Protein AF-A0AAW2RM98-F1 (afdb_monomer)

Organism: NCBI:txid2727405

Radius of gyration: 30.0 Å; Cα contacts (8 Å, |Δi|>4): 93; chains: 1; bounding box: 60×45×89 Å

Solvent-accessible surface area (backbone atoms only — not comparable to full-atom values): 13004 Å² total; per-residue (Å²): 141,83,90,66,89,92,58,83,88,83,82,86,85,68,102,60,88,81,68,98,71,86,81,76,53,75,67,55,52,50,50,44,46,75,76,68,47,91,81,86,87,85,84,84,81,76,72,90,74,62,80,71,60,65,74,73,38,63,71,46,58,75,37,51,88,80,64,56,98,63,82,96,44,71,76,80,92,63,99,75,75,91,78,86,52,56,52,87,89,68,74,72,56,65,47,79,67,64,91,71,53,73,70,54,50,53,52,49,50,53,54,49,50,54,35,43,75,42,57,75,49,75,94,77,88,63,75,52,41,65,26,59,50,76,45,75,45,96,85,70,48,73,42,87,40,72,52,49,68,68,56,63,69,46,34,60,79,86,81,72,86,73,78,54,68,67,64,59,53,60,71,49,65,88,64,90,78,85,86,87,86,83,71,83,82,82,121

Sequence (187 aa):
MIESYGKPKVVFIGDRQVVPVCVISAVEARRLMLEGCEAYLAHVIDFEKVNPILEEILVVRDFPEVFPDDLPGLPPHREVDFTIETFPGVAPISIAPYRMASVELQELKKQLEELLEKGFIRPSTSPRGAPVLLVKKKDNSMRLCVDYRQLNRATVKNKYPLPRIDDLLDQLKGAIIFSKIDLRSWY

Secondary structure (DSSP, 8-state):
----TTS------SSS---TT----HHHHHHHHHTT----------GGG----GGGSHHHHH-TTTS-SS--SSPPP-S------B-TTPPP-B-PPPP--HHHHHHHHHHHHHHHHTTS------S-B--EEEEE-TTS-EEEEE-THHHHHHB------PPPHHHHHHTTTT---------TT--

pLDDT: mean 82.71, std 16.17, range [33.22, 96.44]

InterPro domains:
  IPR032567 RTL1-related [PTHR15503] (52-187)
  IPR043128 Reverse transcriptase/Diguanylate cyclase domain [G3DSA:3.30.70.270] (160-187)
  IPR043502 DNA/RNA polymerase superfamily [SSF56672] (60-185)

Nearest PDB structures (foldseek):
  4ol8-assembly1_B  TM=8.886E-01  e=2.924E-09  Saccharomyces cerevisiae
  4ol8-assembly2_F  TM=8.758E-01  e=2.389E-09  Saccharomyces cerevisiae
  8wut-assembly1_E  TM=8.974E-01  e=5.311E-04  Moloney murine leukemia virus
  7o0h-assembly1_A  TM=7.559E-01  e=3.494E-03  White-tufted-ear marmoset simian foamy virus
  7kse-assembly1_A  TM=7.510E-01  e=2.182E-03  Eastern chimpanzee simian foamy virus

Mean predicted aligned error: 14.23 Å

Foldseek 3Di:
DDDDPPDPDDDDDDPDDDDPDPDDDPVVVVVVVVVPDDDDDDDDDDPPPDPDPQCPPPVCVVCVVQVDPDDQADDPDDPDDDDFAFDPPDDAAADDADDDDPVQVVLVVVVVVVCVVSVVDDDDPDSHDFYWDWDQDPVRDTDIDTPCVVVVVRTDDPDDDDDDPVVVVVVCPPPPDDDDDDDPPDD

Structure (mmCIF, N/CA/C/O backbone):
data_AF-A0AAW2RM98-F1
#
_entry.id   AF-A0AAW2RM98-F1
#
loop_
_atom_site.group_PDB
_atom_site.id
_atom_site.type_symbol
_atom_site.label_atom_id
_atom_site.label_alt_id
_atom_site.label_comp_id
_atom_site.label_asym_id
_atom_site.label_entity_id
_atom_site.label_seq_id
_atom_site.pdbx_PDB_ins_code
_atom_site.Cartn_x
_atom_site.Cartn_y
_atom_site.Cartn_z
_atom_site.occupancy
_atom_site.B_iso_or_equiv
_atom_site.auth_seq_id
_atom_site.auth_comp_id
_atom_site.auth_asym_id
_atom_site.auth_atom_id
_atom_site.pdbx_PDB_model_num
ATOM 1 N N . MET A 1 1 ? -38.733 16.392 29.028 1.00 36.66 1 MET A N 1
ATOM 2 C CA . MET A 1 1 ? -37.737 16.392 27.939 1.00 36.66 1 MET A CA 1
ATOM 3 C C . MET A 1 1 ? -37.393 17.851 27.686 1.00 36.66 1 MET A C 1
ATOM 5 O O . MET A 1 1 ? -38.257 18.577 27.221 1.00 36.66 1 MET A O 1
ATOM 9 N N . ILE A 1 2 ? -36.234 18.323 28.144 1.00 34.16 2 ILE A N 1
ATOM 10 C CA . ILE A 1 2 ? -35.768 19.690 27.868 1.00 34.16 2 ILE A CA 1
ATOM 11 C C . ILE A 1 2 ? -34.410 19.529 27.196 1.00 34.16 2 ILE A C 1
ATOM 13 O O . ILE A 1 2 ? -33.482 19.000 27.803 1.00 34.16 2 ILE A O 1
ATOM 17 N N . GLU A 1 3 ? -34.334 19.924 25.930 1.00 38.38 3 GLU A N 1
ATOM 18 C CA . GLU A 1 3 ? -33.092 20.000 25.169 1.00 38.38 3 GLU A CA 1
ATOM 19 C C . GLU A 1 3 ? -32.473 21.379 25.391 1.00 38.38 3 GLU A C 1
ATOM 21 O O . GLU A 1 3 ? -32.994 22.396 24.937 1.00 38.38 3 GLU A O 1
ATOM 26 N N . SER A 1 4 ? -31.358 21.425 26.114 1.00 33.22 4 SER A N 1
ATOM 27 C CA . SER A 1 4 ? -30.486 22.595 26.177 1.00 33.22 4 SER A CA 1
ATOM 28 C C . SER A 1 4 ? -29.365 22.416 25.154 1.00 33.22 4 SER A C 1
ATOM 30 O O . SER A 1 4 ? -28.464 21.595 25.323 1.00 33.22 4 SER A O 1
ATOM 32 N N . TYR A 1 5 ? -29.449 23.177 24.060 1.00 34.97 5 TYR A N 1
ATOM 33 C CA . TYR A 1 5 ? -28.474 23.166 22.971 1.00 34.97 5 TYR A CA 1
ATOM 34 C C . TYR A 1 5 ? -27.056 23.455 23.497 1.00 34.97 5 TYR A C 1
ATOM 36 O O . TYR A 1 5 ? -26.815 24.487 24.122 1.00 34.97 5 TYR A O 1
ATOM 44 N N . GLY A 1 6 ? -26.120 22.536 23.229 1.00 54.56 6 GLY A N 1
ATOM 45 C CA . GLY A 1 6 ? -24.678 22.729 23.438 1.00 54.56 6 GLY A CA 1
ATOM 46 C C . GLY A 1 6 ? -24.056 22.104 24.695 1.00 54.56 6 GLY A C 1
ATOM 47 O O . GLY A 1 6 ? -22.865 22.303 24.918 1.00 54.56 6 GLY A O 1
ATOM 48 N N . LYS A 1 7 ? -24.799 21.343 25.509 1.00 46.94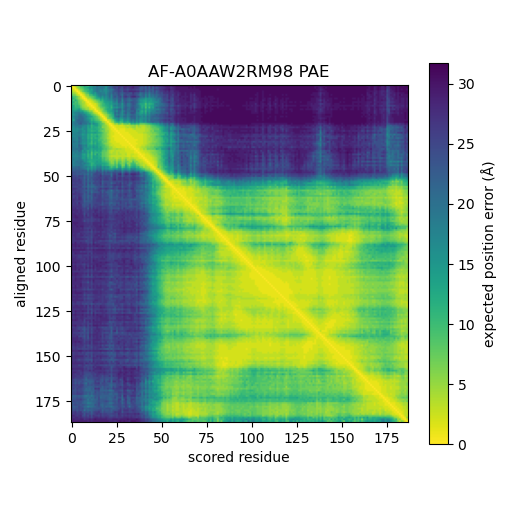 7 LYS A N 1
ATOM 49 C CA . LYS A 1 7 ? -24.233 20.555 26.625 1.00 46.94 7 LYS A CA 1
ATOM 50 C C . LYS A 1 7 ? -24.373 19.049 26.358 1.00 46.94 7 LYS A C 1
ATOM 52 O O . LYS A 1 7 ? -25.345 18.659 25.709 1.00 46.94 7 LYS A O 1
ATOM 57 N N . PRO A 1 8 ? -23.429 18.203 26.823 1.00 48.97 8 PRO A N 1
ATOM 58 C CA . PRO A 1 8 ? -23.503 16.758 26.623 1.00 48.97 8 PRO A CA 1
ATOM 59 C C . PRO A 1 8 ? -24.830 16.213 27.157 1.00 48.97 8 PRO A C 1
ATOM 61 O O . PRO A 1 8 ? -25.330 16.645 28.198 1.00 48.97 8 PRO A O 1
ATOM 64 N N . LYS A 1 9 ? -25.424 15.287 26.401 1.00 46.50 9 LYS A N 1
ATOM 65 C CA . LYS A 1 9 ? -26.750 14.731 26.676 1.00 46.50 9 LYS A CA 1
ATOM 66 C C . LYS A 1 9 ? -26.651 13.788 27.879 1.00 46.50 9 LYS A C 1
ATOM 68 O O . LYS A 1 9 ? -26.336 12.615 27.726 1.00 46.50 9 LYS A O 1
ATOM 73 N N . VAL A 1 10 ? -26.886 14.307 29.083 1.00 49.38 10 VAL A N 1
ATOM 74 C CA . VAL A 1 10 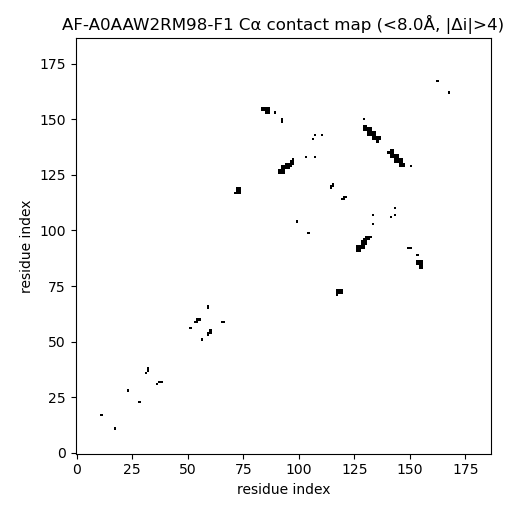? -26.897 13.494 30.308 1.00 49.38 10 VAL A CA 1
ATOM 75 C C . VAL A 1 10 ? -28.262 12.819 30.437 1.00 49.38 10 VAL A C 1
ATOM 77 O O . VAL A 1 10 ? -29.280 13.486 30.625 1.00 49.38 10 VAL A O 1
ATOM 80 N N . VAL A 1 11 ? -28.289 11.494 30.307 1.00 46.09 11 VAL A N 1
ATOM 81 C CA . VAL A 1 11 ? -29.491 10.674 30.501 1.00 46.09 11 VAL A CA 1
ATOM 82 C C . VAL A 1 11 ? -29.450 10.097 31.913 1.00 46.09 11 VAL A C 1
ATOM 84 O O . VAL A 1 11 ? -28.537 9.352 32.252 1.00 46.09 11 VAL A O 1
ATOM 87 N N . PHE A 1 12 ? -30.435 10.447 32.738 1.00 48.38 12 PHE A N 1
ATOM 88 C CA . PHE A 1 12 ? -30.618 9.872 34.071 1.00 48.38 12 PHE A CA 1
ATOM 89 C C . PHE A 1 12 ? -31.625 8.721 33.992 1.00 48.38 12 PHE A C 1
ATOM 91 O O . PHE A 1 12 ? -32.721 8.905 33.463 1.00 48.38 12 PHE A O 1
ATOM 98 N N . ILE A 1 13 ? -31.267 7.553 34.528 1.00 46.12 13 ILE A N 1
ATOM 99 C CA . ILE A 1 13 ? -32.153 6.388 34.641 1.00 46.12 13 ILE A CA 1
ATOM 100 C C . ILE A 1 13 ? -32.320 6.078 36.130 1.00 46.12 13 ILE A C 1
ATOM 102 O O . ILE A 1 13 ? -31.341 5.823 36.825 1.00 46.12 13 ILE A O 1
ATOM 106 N N . GLY A 1 14 ? -33.557 6.129 36.621 1.00 55.22 14 GLY A N 1
ATOM 107 C CA . GLY A 1 14 ? -33.922 5.797 37.996 1.00 55.22 14 GLY A CA 1
ATOM 108 C C . GLY A 1 14 ? -35.441 5.802 38.178 1.00 55.22 14 GLY A C 1
ATOM 109 O O . GLY A 1 14 ? -36.155 6.424 37.394 1.00 55.22 14 GLY A O 1
ATOM 110 N N . ASP A 1 15 ? -35.932 5.127 39.218 1.00 47.75 15 ASP A N 1
ATOM 111 C CA . ASP A 1 15 ? -37.371 4.914 39.474 1.00 47.75 15 ASP A CA 1
ATOM 112 C C . ASP A 1 15 ? -38.158 6.180 39.871 1.00 47.75 15 ASP A C 1
ATOM 114 O O . ASP A 1 15 ? -39.382 6.148 39.994 1.00 47.75 15 ASP A O 1
ATOM 118 N N . ARG A 1 16 ? -37.488 7.323 40.077 1.00 51.06 16 ARG A N 1
ATOM 119 C CA . ARG A 1 16 ? -38.135 8.600 40.423 1.00 51.06 16 ARG A CA 1
ATOM 120 C C . ARG A 1 16 ? -37.876 9.668 39.365 1.00 51.06 16 ARG A C 1
ATOM 122 O O . ARG A 1 16 ? -36.748 9.852 38.916 1.00 51.06 16 ARG A O 1
ATOM 129 N N . GLN A 1 17 ? -38.924 10.429 39.034 1.00 49.59 17 GLN A N 1
ATOM 130 C CA . GLN A 1 17 ? -38.822 11.654 38.237 1.00 49.59 17 GLN A CA 1
ATOM 131 C C . GLN A 1 17 ? -37.818 12.616 38.889 1.00 49.59 17 GLN A C 1
ATOM 133 O O . GLN A 1 17 ? -38.037 13.107 39.996 1.00 49.59 17 GLN A O 1
ATOM 138 N N . VAL A 1 18 ? -36.707 12.871 38.198 1.00 53.53 18 VAL A N 1
ATOM 139 C CA . VAL A 1 18 ? -35.659 13.793 38.647 1.00 53.53 18 VAL A CA 1
ATOM 140 C C . VAL A 1 18 ? -36.218 15.216 38.641 1.00 53.53 18 VAL A C 1
ATOM 142 O O . VAL A 1 18 ? -36.528 15.771 37.587 1.00 53.53 18 VAL A O 1
ATOM 145 N N . VAL A 1 19 ? -36.364 15.805 39.828 1.00 49.66 19 VAL A N 1
ATOM 146 C CA . VAL A 1 19 ? -36.784 17.203 39.989 1.00 49.66 19 VAL A CA 1
ATOM 147 C C . VAL A 1 19 ? -35.586 18.112 39.653 1.00 49.66 19 VAL A C 1
ATOM 149 O O . VAL A 1 19 ? -34.515 17.896 40.222 1.00 49.66 19 VAL A O 1
ATOM 152 N N . PRO A 1 20 ? -35.703 19.133 38.780 1.00 48.44 20 PRO A N 1
ATOM 153 C CA . PRO A 1 20 ? -34.543 19.822 38.184 1.00 48.44 20 PRO A CA 1
ATOM 154 C C . PRO A 1 20 ? -33.716 20.736 39.112 1.00 48.44 20 PRO A C 1
ATOM 156 O O . PRO A 1 20 ? -32.916 21.520 38.610 1.00 48.44 20 PRO A O 1
ATOM 159 N N . VAL A 1 21 ? -33.931 20.725 40.433 1.00 47.59 21 VAL A N 1
ATOM 160 C CA . VAL A 1 21 ? -33.586 21.880 41.293 1.00 47.59 21 VAL A CA 1
ATOM 161 C C . VAL A 1 21 ? -32.735 21.538 42.524 1.00 47.59 21 VAL A C 1
ATOM 163 O O . VAL A 1 21 ? -32.325 22.440 43.244 1.00 47.59 21 VAL A O 1
ATOM 166 N N . CYS A 1 22 ? -32.408 20.272 42.794 1.00 57.06 22 CYS A N 1
ATOM 167 C CA . CYS A 1 22 ? -31.702 19.924 44.035 1.00 57.06 22 CYS A CA 1
ATOM 168 C C . CYS A 1 22 ? -30.173 19.900 43.863 1.00 57.06 22 CYS A C 1
ATOM 170 O O . CYS A 1 22 ? -29.534 18.860 43.991 1.00 57.06 22 CYS A O 1
ATOM 172 N N . VAL A 1 23 ? -29.581 21.052 43.539 1.00 67.06 23 VAL A N 1
ATOM 173 C CA . VAL A 1 23 ? -28.131 21.256 43.679 1.00 67.06 23 VAL A CA 1
ATOM 174 C C . VAL A 1 23 ? -27.902 21.961 45.008 1.00 67.06 23 VAL A C 1
ATOM 176 O O . VAL A 1 23 ? -28.297 23.111 45.182 1.00 67.06 23 VAL A O 1
ATOM 179 N N . ILE A 1 24 ? -27.276 21.266 45.953 1.00 79.94 24 ILE A N 1
ATOM 180 C CA . ILE A 1 24 ? -26.928 21.808 47.270 1.00 79.94 24 ILE A CA 1
ATOM 181 C C . ILE A 1 24 ? -25.433 22.128 47.344 1.00 79.94 24 ILE A C 1
ATOM 183 O O . ILE A 1 24 ? -24.623 21.591 46.588 1.00 79.94 24 ILE A O 1
ATOM 187 N N . SER A 1 25 ? -25.051 23.012 48.267 1.00 79.00 25 SER A N 1
ATOM 188 C CA . SER A 1 25 ? -23.637 23.310 48.510 1.00 79.00 25 SER A CA 1
ATOM 189 C C . SER A 1 25 ? -22.926 22.125 49.175 1.00 79.00 25 SER A C 1
ATOM 191 O O . SER A 1 25 ? -23.543 21.318 49.868 1.00 79.00 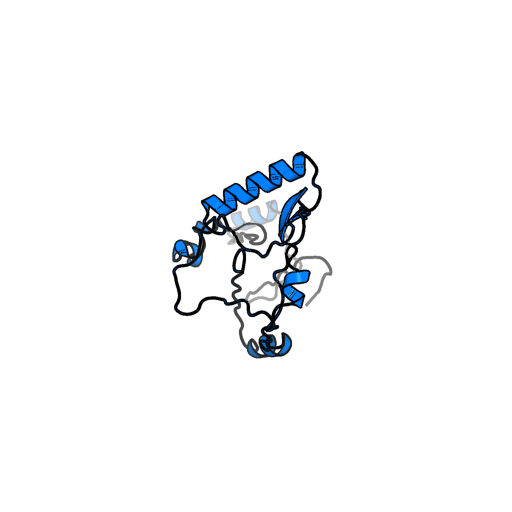25 SER A O 1
ATOM 193 N N . ALA A 1 26 ? -21.599 22.049 49.043 1.00 80.25 26 ALA A N 1
ATOM 194 C CA . ALA A 1 26 ? -20.802 21.012 49.706 1.00 80.25 26 ALA A CA 1
ATOM 195 C C . ALA A 1 26 ? -20.863 21.086 51.246 1.00 80.25 26 ALA A C 1
ATOM 197 O O . ALA A 1 26 ? -20.642 20.086 51.926 1.00 80.25 26 ALA A O 1
ATOM 198 N N . VAL A 1 27 ? -21.136 22.269 51.806 1.00 85.38 27 VAL A N 1
ATOM 199 C CA . VAL A 1 27 ? -21.318 22.455 53.255 1.00 85.38 27 VAL A CA 1
ATOM 200 C C . VAL A 1 27 ? -22.644 21.847 53.696 1.00 85.38 27 VAL A C 1
ATOM 202 O O . VAL A 1 27 ? -22.685 21.106 54.673 1.00 85.38 27 VAL A O 1
ATOM 205 N N . GLU A 1 28 ? -23.699 22.095 52.926 1.00 81.62 28 GLU A N 1
ATOM 206 C CA . GLU A 1 28 ? -25.029 21.558 53.194 1.00 81.62 28 GLU A CA 1
ATOM 207 C C . GLU A 1 28 ? -25.083 20.039 52.996 1.00 81.62 28 GLU A C 1
ATOM 209 O O . GLU A 1 28 ? -25.629 19.325 53.831 1.00 81.62 28 GLU A O 1
ATOM 214 N N . ALA A 1 29 ? -24.416 19.520 51.960 1.00 84.19 29 ALA A N 1
ATOM 215 C CA . ALA A 1 29 ? -24.260 18.081 51.764 1.00 84.19 29 ALA A CA 1
ATOM 216 C C . ALA A 1 29 ? -23.565 17.415 52.964 1.00 84.19 29 ALA A C 1
ATOM 218 O O . ALA A 1 29 ? -24.024 16.385 53.452 1.00 84.19 29 ALA A O 1
ATOM 219 N N . ARG A 1 30 ? -22.497 18.033 53.496 1.00 84.94 30 ARG A N 1
ATOM 220 C CA . ARG A 1 30 ? -21.814 17.547 54.706 1.00 84.94 30 ARG A CA 1
ATOM 221 C C . ARG A 1 30 ? -22.713 17.573 55.939 1.00 84.94 30 ARG A C 1
ATOM 223 O O . ARG A 1 30 ? -22.679 16.622 56.712 1.00 84.94 30 ARG A O 1
ATOM 230 N N . ARG A 1 31 ? -23.512 18.629 56.119 1.00 88.88 31 ARG A N 1
ATOM 231 C CA . ARG A 1 31 ? -24.478 18.733 57.223 1.00 88.88 31 ARG A CA 1
ATOM 232 C C . ARG A 1 31 ? -25.498 17.594 57.170 1.00 88.88 31 ARG A C 1
ATOM 234 O O . ARG A 1 31 ? -25.683 16.910 58.167 1.00 88.88 31 ARG A O 1
ATOM 241 N N . LEU A 1 32 ? -26.078 17.332 56.000 1.00 86.19 32 LEU A N 1
ATOM 242 C CA . LEU A 1 32 ? -27.058 16.258 55.809 1.00 86.19 32 LEU A CA 1
ATOM 243 C C . LEU A 1 32 ? -26.456 14.863 56.037 1.00 86.19 32 LEU A C 1
ATOM 245 O O . LEU A 1 32 ? -27.092 14.007 56.645 1.00 86.19 32 LEU A O 1
ATOM 249 N N . MET A 1 33 ? -25.208 14.638 55.615 1.00 86.75 33 MET A N 1
ATOM 250 C CA . MET A 1 33 ? -24.496 13.388 55.914 1.00 86.75 33 MET A CA 1
ATOM 251 C C . MET A 1 33 ? -24.264 13.204 57.423 1.00 86.75 33 MET A C 1
ATOM 253 O O . MET A 1 33 ? -24.394 12.092 57.928 1.00 86.75 33 MET A O 1
ATOM 257 N N . LEU A 1 34 ? -23.956 14.281 58.159 1.00 90.44 34 LEU A N 1
ATOM 258 C CA . LEU A 1 34 ? -23.821 14.248 59.625 1.00 90.44 34 LEU A CA 1
ATOM 259 C C . LEU A 1 34 ? -25.164 14.028 60.338 1.00 90.44 34 LEU A C 1
ATOM 261 O O . LEU A 1 34 ? -25.193 13.446 61.418 1.00 90.44 34 LEU A O 1
ATOM 265 N N . GLU A 1 35 ? -26.267 14.451 59.724 1.00 91.50 35 GLU A N 1
ATOM 266 C CA . GLU A 1 35 ? -27.640 14.223 60.198 1.00 91.50 35 GLU A CA 1
ATOM 267 C C . GLU A 1 35 ? -28.163 12.810 59.876 1.00 91.50 35 GLU A C 1
ATOM 269 O O . GLU A 1 35 ? -29.309 12.487 60.182 1.00 91.50 35 GLU A O 1
ATOM 274 N N . GLY A 1 36 ? -27.314 11.945 59.309 1.00 87.94 36 GLY A N 1
ATOM 275 C CA . GLY A 1 36 ? -27.608 10.531 59.078 1.00 87.94 36 GLY A CA 1
ATOM 276 C C . GLY A 1 36 ? -28.197 10.217 57.704 1.00 87.94 36 GLY A C 1
ATOM 277 O O . GLY A 1 36 ? -28.695 9.112 57.503 1.00 87.94 36 GLY A O 1
ATOM 278 N N . CYS A 1 37 ? -28.161 11.150 56.748 1.00 85.00 37 CYS A N 1
ATOM 279 C CA . CYS A 1 37 ? -28.562 10.857 55.373 1.00 85.00 37 CYS A CA 1
ATOM 280 C C . CYS A 1 37 ? -27.518 9.990 54.649 1.00 85.00 37 CYS A C 1
ATOM 282 O O . CYS A 1 37 ? -26.315 10.252 54.715 1.00 85.00 37 CYS A O 1
ATOM 284 N N . GLU A 1 38 ? -27.986 9.003 53.884 1.00 80.31 38 GLU A N 1
ATOM 285 C CA . GLU A 1 38 ? -27.135 8.212 52.995 1.00 80.31 38 GLU A CA 1
ATOM 286 C C . GLU A 1 38 ? -26.693 9.041 51.784 1.00 80.31 38 GLU A C 1
ATOM 288 O O . GLU A 1 38 ? -27.505 9.681 51.112 1.00 80.31 38 GLU A O 1
ATOM 293 N N . ALA A 1 39 ? -25.396 9.007 51.489 1.00 80.44 39 ALA A N 1
ATOM 294 C CA . ALA A 1 39 ? -24.810 9.674 50.338 1.00 80.44 39 ALA A CA 1
ATOM 295 C C . ALA A 1 39 ? -24.106 8.659 49.437 1.00 80.44 39 ALA A C 1
ATOM 297 O O . ALA A 1 39 ? -23.386 7.780 49.908 1.00 80.44 39 ALA A O 1
ATOM 298 N N . TYR A 1 40 ? -24.285 8.827 48.129 1.00 78.19 40 TYR A N 1
ATOM 299 C CA . TYR A 1 40 ? -23.693 7.983 47.100 1.00 78.19 40 TYR A CA 1
ATOM 300 C C . TYR A 1 40 ? -22.748 8.829 46.245 1.00 78.19 40 TYR A C 1
ATOM 302 O O . TYR A 1 40 ? -23.121 9.903 45.771 1.00 78.19 40 TYR A O 1
ATOM 310 N N . LEU A 1 41 ? -21.519 8.350 46.047 1.00 77.31 41 LEU A N 1
ATOM 311 C CA . LEU A 1 41 ? -20.545 8.987 45.165 1.00 77.31 41 LEU A CA 1
ATOM 312 C C . LEU A 1 41 ? -20.642 8.358 43.772 1.00 77.31 41 LEU A C 1
ATOM 314 O O . LEU A 1 41 ? -20.347 7.178 43.605 1.00 77.31 41 LEU A O 1
ATOM 318 N N . ALA A 1 42 ? -21.019 9.149 42.770 1.00 73.62 42 ALA A N 1
ATOM 319 C CA . ALA A 1 42 ? -20.943 8.741 41.372 1.00 73.62 42 ALA A CA 1
ATOM 320 C C . ALA A 1 42 ? -19.625 9.244 40.770 1.00 73.62 42 ALA A C 1
ATOM 322 O O . ALA A 1 42 ? -19.408 10.450 40.652 1.00 73.62 42 ALA A O 1
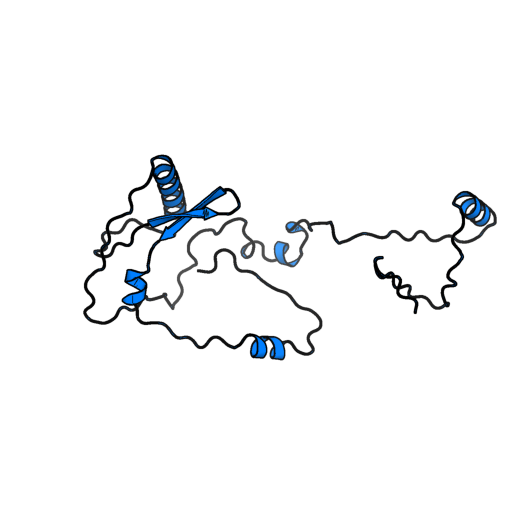ATOM 323 N N . HIS A 1 43 ? -18.742 8.321 40.396 1.00 61.81 43 HIS A N 1
ATOM 324 C CA . HIS A 1 43 ? -17.527 8.638 39.653 1.00 61.81 43 HIS A CA 1
ATOM 325 C C . HIS A 1 43 ? -17.803 8.486 38.155 1.00 61.81 43 HIS A C 1
ATOM 327 O O . HIS A 1 43 ? -18.097 7.389 37.685 1.00 61.81 43 HIS A O 1
ATOM 333 N N . VAL A 1 44 ? -17.719 9.583 37.403 1.00 70.88 44 VAL A N 1
ATOM 334 C CA . VAL A 1 44 ? -17.864 9.557 35.943 1.00 70.88 44 VAL A CA 1
ATOM 335 C C . VAL A 1 44 ? -16.478 9.378 35.337 1.00 70.88 44 VAL A C 1
ATOM 337 O O . VAL A 1 44 ? -15.632 10.261 35.453 1.00 70.88 44 VAL A O 1
ATOM 340 N N . ILE A 1 45 ? -16.245 8.224 34.712 1.00 70.06 45 ILE A N 1
ATOM 341 C CA . ILE A 1 45 ? -15.037 7.976 33.921 1.00 70.06 45 ILE A CA 1
ATOM 342 C C . ILE A 1 45 ? -15.333 8.428 32.493 1.00 70.06 45 ILE A C 1
ATOM 344 O O . ILE A 1 45 ? -16.220 7.882 31.839 1.00 70.06 45 ILE A O 1
ATOM 348 N N . ASP A 1 46 ? -14.610 9.443 32.031 1.00 58.94 46 ASP A N 1
ATOM 349 C CA . ASP A 1 46 ? -14.638 9.867 30.635 1.00 58.94 46 ASP A CA 1
ATOM 350 C C . ASP A 1 46 ? -13.766 8.910 29.805 1.00 58.94 46 ASP A C 1
ATOM 352 O O . ASP A 1 46 ? -12.536 8.929 29.894 1.00 58.94 46 ASP A O 1
ATOM 356 N N . PHE A 1 47 ? -14.411 8.036 29.030 1.00 57.22 47 PHE A N 1
ATOM 357 C CA . PHE A 1 47 ? -13.734 7.073 28.159 1.00 57.22 47 PHE A CA 1
ATOM 358 C C . PHE A 1 47 ? -13.225 7.701 26.851 1.00 57.22 47 PHE A C 1
ATOM 360 O O . PHE A 1 47 ? -12.539 7.022 26.093 1.00 57.22 47 PHE A O 1
ATOM 367 N N . GLU A 1 48 ? -13.499 8.981 26.570 1.00 58.81 48 GLU A N 1
ATOM 368 C CA . GLU A 1 48 ? -13.104 9.609 25.299 1.00 58.81 48 GLU A CA 1
ATOM 369 C C . GLU A 1 48 ? -11.607 9.971 25.220 1.00 58.81 48 GLU A C 1
ATOM 371 O O . GLU A 1 48 ? -11.134 10.414 24.173 1.00 58.81 48 GLU A O 1
ATOM 376 N N . LYS A 1 49 ? -10.830 9.781 26.298 1.00 50.00 49 LYS A N 1
ATOM 377 C CA . LYS A 1 49 ? -9.404 10.174 26.355 1.00 50.00 49 LYS A CA 1
ATOM 378 C C . LYS A 1 49 ? -8.411 9.083 26.729 1.00 50.00 49 LYS A C 1
ATOM 380 O O . LYS A 1 49 ? -7.209 9.350 26.733 1.00 50.00 49 LYS A O 1
ATOM 385 N N . VAL A 1 50 ? -8.867 7.873 27.028 1.00 53.25 50 VAL A N 1
ATOM 386 C CA . VAL A 1 50 ? -7.946 6.756 27.234 1.00 53.25 50 VAL A CA 1
ATOM 387 C C . VAL A 1 50 ? -7.726 6.124 25.870 1.00 53.25 50 VAL A C 1
ATOM 389 O O . VAL A 1 50 ? -8.595 5.414 25.379 1.00 53.25 50 VAL A O 1
ATOM 392 N N . ASN A 1 51 ? -6.581 6.396 25.241 1.00 55.19 51 ASN A N 1
ATOM 393 C CA . ASN A 1 51 ? -6.082 5.464 24.236 1.00 55.19 51 ASN A CA 1
ATOM 394 C C . ASN A 1 51 ? -5.845 4.154 24.996 1.00 55.19 51 ASN A C 1
ATOM 396 O O . ASN A 1 51 ? -4.974 4.154 25.872 1.00 55.19 51 ASN A O 1
ATOM 400 N N . PRO A 1 52 ? -6.639 3.093 24.765 1.00 61.53 52 PRO A N 1
ATOM 401 C CA . PRO A 1 52 ? -6.396 1.832 25.438 1.00 61.53 52 PRO A CA 1
ATOM 402 C C . PRO A 1 52 ? -4.967 1.403 25.118 1.00 61.53 52 PRO A C 1
ATOM 404 O O . PRO A 1 52 ? -4.515 1.528 23.977 1.00 61.53 52 PRO A O 1
ATOM 407 N N . ILE A 1 53 ? -4.254 0.940 26.140 1.00 75.00 53 ILE A N 1
ATOM 408 C CA . ILE A 1 53 ? -2.980 0.255 25.952 1.00 75.00 53 ILE A CA 1
ATOM 409 C C . ILE A 1 53 ? -3.302 -0.930 25.031 1.00 75.00 53 ILE A C 1
ATOM 411 O O . ILE A 1 53 ? -4.188 -1.728 25.342 1.00 75.00 53 ILE A O 1
ATOM 415 N N . LEU A 1 54 ? -2.687 -0.980 23.845 1.00 72.38 54 LEU A N 1
ATOM 416 C CA . LEU A 1 54 ? -3.033 -1.944 22.788 1.00 72.38 54 LEU A CA 1
ATOM 417 C C . LEU A 1 54 ? -2.963 -3.383 23.314 1.00 72.38 54 LEU A C 1
ATOM 419 O O . LEU A 1 54 ? -3.798 -4.215 22.974 1.00 72.38 54 LEU A O 1
ATOM 423 N N . GLU A 1 55 ? -2.020 -3.631 24.217 1.00 74.38 55 GLU A N 1
ATOM 424 C CA . GLU A 1 55 ? -1.750 -4.899 24.885 1.00 74.38 55 GLU A CA 1
ATOM 425 C C . GLU A 1 55 ? -2.856 -5.327 25.873 1.00 74.38 55 GLU A C 1
ATOM 427 O O . GLU A 1 55 ? -2.942 -6.501 26.238 1.00 74.38 55 GLU A O 1
ATOM 432 N N . GLU A 1 56 ? -3.725 -4.406 26.303 1.00 80.81 56 GLU A N 1
ATOM 433 C CA . GLU A 1 56 ? -4.877 -4.698 27.169 1.00 80.81 56 GLU A CA 1
ATOM 434 C C . GLU A 1 56 ? -6.113 -5.142 26.372 1.00 80.81 56 GLU A C 1
ATOM 436 O O . GLU A 1 56 ? -7.061 -5.697 26.937 1.00 80.81 56 GLU A O 1
ATOM 441 N N . ILE A 1 57 ? -6.111 -4.945 25.049 1.00 84.88 57 ILE A N 1
ATOM 442 C CA . ILE A 1 57 ? -7.186 -5.408 24.174 1.00 84.88 57 ILE A CA 1
ATOM 443 C C . ILE A 1 57 ? -7.060 -6.927 24.031 1.00 84.88 57 ILE A C 1
ATOM 445 O O . ILE A 1 57 ? -6.115 -7.422 23.421 1.00 84.88 57 ILE A O 1
ATOM 449 N N . LEU A 1 58 ? -8.047 -7.673 24.547 1.00 86.19 58 LEU A N 1
ATOM 450 C CA . LEU A 1 58 ? -8.054 -9.146 24.535 1.00 86.19 58 LEU A CA 1
ATOM 451 C C . LEU A 1 58 ? -7.706 -9.727 23.157 1.00 86.19 58 LEU A C 1
ATOM 453 O O . LEU A 1 58 ? -6.835 -10.577 23.060 1.00 86.19 58 LEU A O 1
ATOM 457 N N . VAL A 1 59 ? -8.310 -9.203 22.087 1.00 87.06 59 VAL A N 1
ATOM 458 C CA . VAL A 1 59 ? -8.063 -9.673 20.712 1.00 87.06 59 VAL A CA 1
ATOM 459 C C . VAL A 1 59 ? -6.617 -9.438 20.260 1.00 87.06 59 VAL A C 1
ATOM 461 O O . VAL A 1 59 ? -6.065 -10.268 19.550 1.00 87.06 59 VAL A O 1
ATOM 464 N N . VAL A 1 60 ? -5.982 -8.337 20.668 1.00 87.25 60 VAL A N 1
ATOM 465 C CA . VAL A 1 60 ? -4.577 -8.063 20.322 1.00 87.25 60 VAL A CA 1
ATOM 466 C C . VAL A 1 60 ? -3.655 -9.009 21.084 1.00 87.25 60 VAL A C 1
ATOM 468 O O . VAL A 1 60 ? -2.721 -9.562 20.511 1.00 87.25 60 VAL A O 1
ATOM 471 N N . ARG A 1 61 ? -3.957 -9.245 22.364 1.00 87.38 61 ARG A N 1
ATOM 472 C CA . ARG A 1 61 ? -3.192 -10.152 23.223 1.00 87.38 61 ARG A CA 1
ATOM 473 C C . ARG A 1 61 ? -3.325 -11.619 22.815 1.00 87.38 61 ARG A C 1
ATOM 475 O O . ARG A 1 61 ? -2.364 -12.367 22.955 1.00 87.38 61 ARG A O 1
ATOM 482 N N . ASP A 1 62 ? -4.502 -12.023 22.347 1.00 92.31 62 ASP A N 1
ATOM 483 C CA . ASP A 1 62 ? -4.789 -13.404 21.955 1.00 92.31 62 ASP A CA 1
ATOM 484 C C . ASP A 1 62 ? -4.243 -13.733 20.549 1.00 92.31 62 ASP A C 1
ATOM 486 O O . ASP A 1 62 ? -4.033 -14.907 20.251 1.00 92.31 62 ASP A O 1
ATOM 490 N N . PHE A 1 63 ? -3.974 -12.718 19.712 1.00 89.62 63 PHE A N 1
ATOM 491 C CA . PHE A 1 63 ? -3.451 -12.862 18.342 1.00 89.62 63 PHE A CA 1
ATOM 492 C C . PHE A 1 63 ? -2.244 -11.944 18.054 1.00 89.62 63 PHE A C 1
ATOM 494 O O . PHE A 1 63 ? -2.281 -11.150 17.104 1.00 89.62 63 PHE A O 1
ATOM 501 N N . PRO A 1 64 ? -1.155 -12.013 18.839 1.00 87.56 64 PRO A N 1
ATOM 502 C CA . PRO A 1 64 ? -0.002 -11.122 18.679 1.00 87.56 64 PRO A CA 1
ATOM 503 C C . PRO A 1 64 ? 0.653 -11.225 17.291 1.00 87.56 64 PRO A C 1
ATOM 505 O O . PRO A 1 64 ? 1.201 -10.252 16.781 1.00 87.56 64 PRO A O 1
ATOM 508 N N . GLU A 1 65 ? 0.562 -12.383 16.638 1.00 86.44 65 GLU A N 1
ATOM 509 C CA . GLU A 1 65 ? 1.069 -12.628 15.288 1.00 86.44 65 GLU A CA 1
ATOM 510 C C . GLU A 1 65 ? 0.305 -11.875 14.188 1.00 86.44 65 GLU A C 1
ATOM 512 O O . GLU A 1 65 ? 0.853 -11.640 13.110 1.00 86.44 65 GLU A O 1
ATOM 517 N N . VAL A 1 66 ? -0.951 -11.491 14.444 1.00 87.12 66 VAL A N 1
ATOM 518 C CA . VAL A 1 66 ? -1.798 -10.732 13.507 1.00 87.12 66 VAL A CA 1
ATOM 519 C C . VAL A 1 66 ? -1.575 -9.224 13.653 1.00 87.12 66 VAL A C 1
ATOM 521 O O . VAL A 1 66 ? -1.782 -8.477 12.694 1.00 87.12 66 VAL A O 1
ATOM 524 N N . PHE A 1 67 ? -1.104 -8.775 14.820 1.00 87.19 67 PHE A N 1
ATOM 525 C CA . PHE A 1 67 ? -0.881 -7.364 15.145 1.00 87.19 67 PHE A CA 1
ATOM 526 C C . PHE A 1 67 ? 0.602 -7.018 15.391 1.00 87.19 67 PHE A C 1
ATOM 528 O O . PHE A 1 67 ? 0.920 -6.448 16.434 1.00 87.19 67 PHE A O 1
ATOM 535 N N . PRO A 1 68 ? 1.535 -7.318 14.463 1.00 86.25 68 PRO A N 1
ATOM 536 C CA . PRO A 1 68 ? 2.932 -6.956 14.650 1.00 86.25 68 PRO A CA 1
ATOM 537 C C . PRO A 1 68 ? 3.173 -5.453 14.417 1.00 86.25 68 PRO A C 1
ATOM 539 O O . PRO A 1 68 ? 2.527 -4.813 13.579 1.00 86.25 68 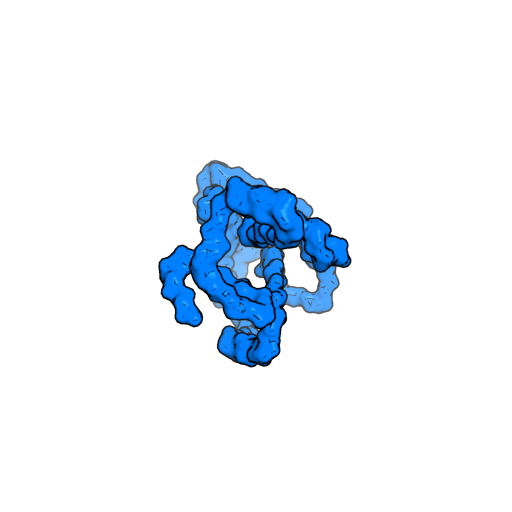PRO A O 1
ATOM 542 N N . ASP A 1 69 ? 4.180 -4.901 15.099 1.00 84.31 69 ASP A N 1
ATOM 543 C CA . ASP A 1 69 ? 4.616 -3.505 14.927 1.00 84.31 69 ASP A CA 1
ATOM 544 C C . ASP A 1 69 ? 5.172 -3.210 13.526 1.00 84.31 69 ASP A C 1
ATOM 546 O O . ASP A 1 69 ? 5.133 -2.067 13.055 1.00 84.31 69 ASP A O 1
ATOM 550 N N . ASP A 1 70 ? 5.683 -4.229 12.836 1.00 83.62 70 ASP A N 1
ATOM 551 C CA . ASP A 1 70 ? 6.125 -4.159 11.447 1.00 83.62 70 ASP A CA 1
ATOM 552 C C . ASP A 1 70 ? 5.893 -5.497 10.738 1.00 83.62 70 ASP A C 1
ATOM 554 O O . ASP A 1 70 ? 5.806 -6.551 11.367 1.00 83.62 70 ASP A O 1
ATOM 558 N N . LEU A 1 71 ? 5.778 -5.460 9.411 1.00 83.06 71 LEU A N 1
ATOM 559 C CA . LEU A 1 71 ? 5.576 -6.676 8.630 1.00 83.06 71 LEU A CA 1
ATOM 560 C C . LEU A 1 71 ? 6.877 -7.496 8.602 1.00 83.06 71 LEU A C 1
ATOM 562 O O . LEU A 1 71 ? 7.909 -6.949 8.206 1.00 83.06 71 LEU A O 1
ATOM 566 N N . PRO A 1 72 ? 6.840 -8.802 8.939 1.00 79.62 72 PRO A N 1
ATOM 567 C CA . PRO A 1 72 ? 8.036 -9.647 9.032 1.00 79.62 72 PRO A CA 1
ATOM 568 C C . PRO A 1 72 ? 8.675 -9.978 7.671 1.00 79.62 72 PRO A C 1
ATOM 570 O O . PRO A 1 72 ? 9.695 -10.660 7.625 1.00 79.62 72 PRO A O 1
ATOM 573 N N . GLY A 1 73 ? 8.081 -9.522 6.565 1.00 84.06 73 GLY A N 1
ATOM 574 C CA . GLY A 1 73 ? 8.547 -9.753 5.201 1.00 84.06 73 GLY A CA 1
ATOM 575 C C . GLY A 1 73 ? 7.419 -10.233 4.292 1.00 84.06 73 GLY A C 1
ATOM 576 O O . GLY A 1 73 ? 6.246 -9.917 4.511 1.00 84.06 73 GLY A O 1
ATOM 577 N N . LEU A 1 74 ? 7.780 -10.978 3.246 1.00 84.94 74 LEU A N 1
ATOM 578 C CA . LEU A 1 74 ? 6.813 -11.571 2.324 1.00 84.94 74 LEU A CA 1
ATOM 579 C C . LEU A 1 74 ? 5.935 -12.621 3.028 1.00 84.94 74 LEU A C 1
ATOM 581 O O . LEU A 1 74 ? 6.420 -13.346 3.901 1.00 84.94 74 LEU A O 1
ATOM 585 N N . PRO A 1 75 ? 4.653 -12.742 2.639 1.00 83.75 75 PRO A N 1
ATOM 586 C CA . PRO A 1 75 ? 3.799 -13.808 3.141 1.00 83.75 75 PRO A CA 1
ATOM 587 C C . PRO A 1 75 ? 4.345 -15.189 2.735 1.00 83.75 75 PRO A C 1
ATOM 589 O O . PRO A 1 75 ? 5.087 -15.301 1.754 1.00 83.75 75 PRO A O 1
ATOM 592 N N . PRO A 1 76 ? 3.952 -16.261 3.447 1.00 85.88 76 PRO A N 1
ATOM 593 C CA . PRO A 1 76 ? 4.282 -17.619 3.034 1.00 85.88 76 PRO A CA 1
ATOM 594 C C . PRO A 1 76 ? 3.758 -17.893 1.621 1.00 85.88 76 PRO A C 1
ATOM 596 O O . PRO A 1 76 ? 2.726 -17.354 1.214 1.00 85.88 76 PRO A O 1
ATOM 599 N N . HIS A 1 77 ? 4.464 -18.755 0.890 1.00 85.56 77 HIS A N 1
ATOM 600 C CA . HIS A 1 77 ? 4.072 -19.168 -0.454 1.00 85.56 77 HIS A CA 1
ATOM 601 C C . HIS A 1 77 ? 2.643 -19.735 -0.455 1.00 85.56 77 HIS A C 1
ATOM 603 O O . HIS A 1 77 ? 2.289 -20.548 0.401 1.00 85.56 77 HIS A O 1
ATOM 609 N N . ARG A 1 78 ? 1.829 -19.326 -1.431 1.00 88.69 78 ARG A N 1
ATOM 610 C CA . ARG A 1 78 ? 0.452 -19.803 -1.632 1.00 88.69 78 ARG A CA 1
ATOM 611 C C . ARG A 1 78 ? 0.334 -20.458 -3.006 1.00 88.69 78 ARG A C 1
ATOM 613 O O . ARG A 1 78 ? 1.188 -20.264 -3.855 1.00 88.69 78 ARG A O 1
ATOM 620 N N . GLU A 1 79 ? -0.718 -21.240 -3.233 1.00 88.12 79 GLU A N 1
ATOM 621 C CA . GLU A 1 79 ? -0.937 -21.907 -4.532 1.00 88.12 79 GLU A CA 1
ATOM 622 C C . GLU A 1 79 ? -1.189 -20.924 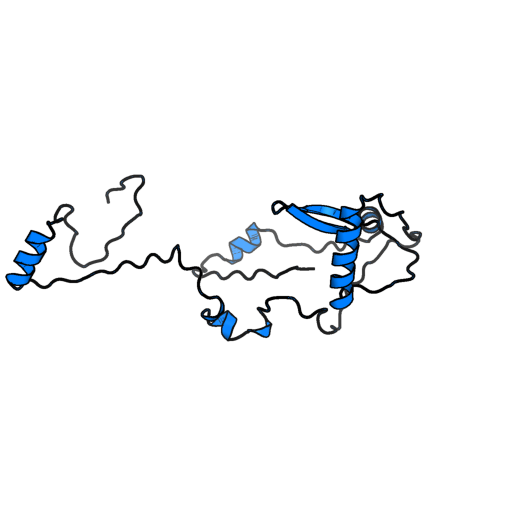-5.683 1.00 88.12 79 GLU A C 1
ATOM 624 O O . GLU A 1 79 ? -0.972 -21.253 -6.846 1.00 88.12 79 GLU A O 1
ATOM 629 N N . VAL A 1 80 ? -1.658 -19.718 -5.357 1.00 84.56 80 VAL A N 1
ATOM 630 C CA . VAL A 1 80 ? -2.001 -18.681 -6.326 1.00 84.56 80 VAL A CA 1
ATOM 631 C C . VAL A 1 80 ? -1.027 -17.520 -6.191 1.00 84.56 80 VAL A C 1
ATOM 633 O O . VAL A 1 80 ? -1.059 -16.791 -5.198 1.00 84.56 80 VAL A O 1
ATOM 636 N N . ASP A 1 81 ? -0.220 -17.327 -7.230 1.00 85.44 81 ASP A N 1
ATOM 637 C CA . ASP A 1 81 ? 0.622 -16.148 -7.400 1.00 85.44 81 ASP A CA 1
ATOM 638 C C . ASP A 1 81 ? -0.097 -15.067 -8.210 1.00 85.44 81 ASP A C 1
ATOM 640 O O . ASP A 1 81 ? -0.806 -15.335 -9.188 1.00 85.44 81 ASP A O 1
ATOM 644 N N . PHE A 1 82 ? 0.125 -13.808 -7.834 1.00 86.75 82 PHE A N 1
ATOM 645 C CA . PHE A 1 82 ? -0.410 -12.678 -8.579 1.00 86.75 82 PHE A CA 1
ATOM 646 C C . PHE A 1 82 ? 0.388 -12.463 -9.869 1.00 86.75 82 PHE A C 1
ATOM 648 O O . PHE A 1 82 ? 1.522 -11.980 -9.855 1.00 86.75 82 PHE A O 1
ATOM 655 N N . THR A 1 83 ? -0.222 -12.800 -11.004 1.00 90.25 83 THR A N 1
ATOM 656 C CA . THR A 1 83 ? 0.385 -12.610 -12.325 1.00 90.25 83 THR A CA 1
ATOM 657 C C . THR A 1 83 ? -0.097 -11.313 -12.966 1.00 90.25 83 THR A C 1
ATOM 659 O O . THR A 1 83 ? -1.295 -11.065 -13.093 1.00 90.25 83 THR A O 1
ATOM 662 N N . ILE A 1 84 ? 0.850 -10.492 -13.425 1.00 91.56 84 ILE A N 1
ATOM 663 C CA . ILE A 1 84 ? 0.559 -9.282 -14.198 1.00 91.56 84 ILE A CA 1
ATOM 664 C C . ILE A 1 84 ? 0.574 -9.636 -15.686 1.00 91.56 84 ILE A C 1
ATOM 666 O O . ILE A 1 84 ? 1.631 -9.698 -16.318 1.00 91.56 84 ILE A O 1
ATOM 670 N N . GLU A 1 85 ? -0.607 -9.857 -16.254 1.00 93.19 85 GLU A N 1
ATOM 671 C CA . GLU A 1 85 ? -0.761 -10.115 -17.684 1.00 93.19 85 GLU A CA 1
ATOM 672 C C . GLU A 1 85 ? -0.587 -8.832 -18.504 1.00 93.19 85 GLU A C 1
ATOM 674 O O . GLU A 1 85 ? -1.152 -7.780 -18.196 1.00 93.19 85 GLU A O 1
ATOM 679 N N . THR A 1 86 ? 0.176 -8.923 -19.593 1.00 93.19 86 THR A N 1
ATOM 680 C CA . THR A 1 86 ? 0.351 -7.835 -20.569 1.00 93.19 86 THR A CA 1
ATOM 681 C C . THR A 1 86 ? -0.241 -8.235 -21.909 1.00 93.19 86 THR A C 1
ATOM 683 O O . THR A 1 86 ? -0.291 -9.423 -22.223 1.00 93.19 86 THR A O 1
ATOM 686 N N . PHE A 1 87 ? -0.692 -7.261 -22.704 1.00 93.50 87 PHE A N 1
ATOM 687 C CA . PHE A 1 87 ? -1.208 -7.557 -24.039 1.00 93.50 87 PHE A CA 1
ATOM 688 C C . PHE A 1 87 ? -0.147 -8.288 -24.889 1.00 93.50 87 PHE A C 1
ATOM 690 O O . PHE A 1 87 ? 1.037 -7.932 -24.827 1.00 93.50 87 PHE A O 1
ATOM 697 N N . PRO A 1 88 ? -0.540 -9.292 -25.695 1.00 91.94 88 PRO A N 1
ATOM 698 C CA . PRO A 1 88 ? 0.391 -10.003 -26.564 1.00 91.94 88 PRO A CA 1
ATOM 699 C C . PRO A 1 88 ? 1.148 -9.049 -27.495 1.00 91.94 88 PRO A C 1
ATOM 701 O O . PRO A 1 88 ? 0.566 -8.122 -28.056 1.00 91.94 88 PRO A O 1
ATOM 704 N N . GLY A 1 89 ? 2.451 -9.281 -27.673 1.00 90.69 89 GLY A N 1
ATOM 705 C CA . GLY A 1 89 ? 3.285 -8.506 -28.598 1.00 90.69 89 GLY A CA 1
ATOM 706 C C . GLY A 1 89 ? 3.749 -7.135 -28.090 1.00 90.69 89 GLY A C 1
ATOM 707 O O . GLY A 1 89 ? 4.386 -6.402 -28.844 1.00 90.69 89 GLY A O 1
ATOM 708 N N . VAL A 1 90 ? 3.483 -6.772 -26.830 1.00 90.75 90 VAL A N 1
ATOM 709 C CA . VAL A 1 90 ? 4.003 -5.521 -26.257 1.00 90.75 90 VAL A CA 1
ATOM 710 C C . VAL A 1 90 ? 5.517 -5.613 -26.037 1.00 90.75 90 VAL A C 1
ATOM 712 O O . VAL A 1 90 ? 6.008 -6.475 -25.305 1.00 90.75 90 VAL A O 1
ATOM 715 N N . ALA A 1 91 ? 6.257 -4.682 -26.644 1.00 90.88 91 ALA A N 1
ATOM 716 C CA . ALA A 1 91 ? 7.692 -4.533 -26.425 1.00 90.88 91 ALA A CA 1
ATOM 717 C C . ALA A 1 91 ? 8.012 -4.179 -24.954 1.00 90.88 91 ALA A C 1
ATOM 719 O O . ALA A 1 91 ? 7.198 -3.539 -24.280 1.00 90.88 91 ALA A O 1
ATOM 720 N N . PRO A 1 92 ? 9.194 -4.553 -24.427 1.00 91.75 92 PRO A N 1
ATOM 721 C CA . PRO A 1 92 ? 9.593 -4.180 -23.074 1.00 91.75 92 PRO A CA 1
ATOM 722 C C . PRO A 1 92 ? 9.575 -2.660 -22.861 1.00 91.75 92 PRO A C 1
ATOM 724 O O . PRO A 1 92 ? 10.207 -1.907 -23.598 1.00 91.75 92 PRO A O 1
ATOM 727 N N . ILE A 1 93 ? 8.856 -2.210 -21.831 1.00 92.25 93 ILE A N 1
ATOM 728 C CA . ILE A 1 93 ? 8.807 -0.799 -21.438 1.00 92.25 93 ILE A CA 1
ATOM 729 C C . ILE A 1 93 ? 10.034 -0.502 -20.583 1.00 92.25 93 ILE A C 1
ATOM 731 O O . ILE A 1 93 ? 10.133 -1.010 -19.468 1.00 92.25 93 ILE A O 1
ATOM 735 N N . SER A 1 94 ? 10.943 0.328 -21.088 1.00 94.25 94 SER A N 1
ATOM 736 C CA . SER A 1 94 ? 12.116 0.803 -20.353 1.00 94.25 94 SER A CA 1
ATOM 737 C C . SER A 1 94 ? 12.161 2.324 -20.386 1.00 94.25 94 SER A C 1
ATOM 739 O O . SER A 1 94 ? 12.245 2.933 -21.452 1.00 94.25 94 SER A O 1
ATOM 741 N N . ILE A 1 95 ? 12.044 2.940 -19.213 1.00 93.88 95 ILE A N 1
ATOM 742 C CA . ILE A 1 95 ? 11.966 4.390 -19.051 1.00 93.88 95 ILE A CA 1
ATOM 743 C C . ILE A 1 95 ? 13.138 4.839 -18.189 1.00 93.88 95 ILE A C 1
ATOM 745 O O . ILE A 1 95 ? 13.396 4.264 -17.131 1.00 93.88 95 ILE A O 1
ATOM 749 N N . ALA A 1 96 ? 13.826 5.893 -18.629 1.00 93.44 96 ALA A N 1
ATOM 750 C CA . ALA A 1 96 ? 14.930 6.471 -17.878 1.00 93.44 96 ALA A CA 1
ATOM 751 C C . ALA A 1 96 ? 14.458 7.006 -16.507 1.00 93.44 96 ALA A C 1
ATOM 753 O O . ALA A 1 96 ? 13.389 7.621 -16.432 1.00 93.44 96 ALA A O 1
ATOM 754 N N . PRO A 1 97 ? 15.247 6.823 -15.433 1.00 94.38 97 PRO A N 1
ATOM 755 C CA . PRO A 1 97 ? 14.963 7.424 -14.134 1.00 94.38 97 PRO A CA 1
ATOM 756 C C . PRO A 1 97 ? 14.862 8.951 -14.208 1.00 94.38 97 PRO A C 1
ATOM 758 O O . PRO A 1 97 ? 15.561 9.599 -14.991 1.00 94.38 97 PRO A O 1
ATOM 761 N N . TYR A 1 98 ? 14.024 9.542 -13.357 1.00 94.56 98 TYR A N 1
ATOM 762 C CA . TYR A 1 98 ? 13.955 10.994 -13.230 1.00 94.56 98 TYR A CA 1
ATOM 763 C C . TYR A 1 98 ? 15.218 11.565 -12.580 1.00 94.56 98 TYR A C 1
ATOM 765 O O . TYR A 1 98 ? 15.867 10.921 -11.756 1.00 94.56 98 TYR A O 1
ATOM 773 N N . ARG A 1 99 ? 15.549 12.813 -12.931 1.00 94.12 99 ARG A N 1
ATOM 774 C CA . ARG A 1 99 ? 16.615 13.554 -12.256 1.00 94.12 99 ARG A CA 1
ATOM 775 C C . ARG A 1 99 ? 16.167 13.890 -10.834 1.00 94.12 99 ARG A C 1
ATOM 777 O O . ARG A 1 99 ? 15.099 14.466 -10.659 1.00 94.12 99 ARG A O 1
ATOM 784 N N . MET A 1 100 ? 17.009 13.571 -9.858 1.00 93.38 100 MET A N 1
ATOM 785 C CA . MET A 1 100 ? 16.756 13.803 -8.435 1.00 93.38 100 MET A CA 1
ATOM 786 C C . MET A 1 100 ? 17.841 14.690 -7.823 1.00 93.38 100 MET A C 1
ATOM 788 O O . MET A 1 100 ? 18.990 14.694 -8.278 1.00 93.38 100 MET A O 1
ATOM 792 N N . ALA A 1 101 ? 17.477 15.444 -6.788 1.00 93.56 101 ALA A N 1
ATOM 793 C CA . ALA A 1 101 ? 18.430 16.175 -5.961 1.00 93.56 101 ALA A CA 1
ATOM 794 C C . ALA A 1 101 ? 19.233 15.218 -5.057 1.00 93.56 101 ALA A C 1
ATOM 796 O O . ALA A 1 101 ? 18.833 14.083 -4.814 1.00 93.56 101 ALA A O 1
ATOM 797 N N . SER A 1 102 ? 20.358 15.686 -4.503 1.00 95.00 102 SER A N 1
ATOM 798 C CA . SER A 1 102 ? 21.213 14.861 -3.627 1.00 95.00 102 SER A CA 1
ATOM 799 C C . SER A 1 102 ? 20.452 14.290 -2.420 1.00 95.00 102 SER A C 1
ATOM 801 O O . SER A 1 102 ? 20.562 13.106 -2.117 1.00 95.00 102 SER A O 1
ATOM 803 N N . VAL A 1 103 ? 19.609 15.115 -1.787 1.00 92.88 103 VAL A N 1
ATOM 804 C CA . VAL A 1 103 ? 18.783 14.716 -0.633 1.00 92.88 103 VAL A CA 1
ATOM 805 C C . VAL A 1 103 ? 17.770 13.632 -1.014 1.00 92.88 103 VAL A C 1
ATOM 807 O O . VAL A 1 103 ? 17.585 12.668 -0.281 1.00 92.88 103 VAL A O 1
ATOM 810 N N . GLU A 1 104 ? 17.150 13.751 -2.188 1.00 93.50 104 GLU A N 1
ATOM 811 C CA . GLU A 1 104 ? 16.203 12.755 -2.704 1.00 93.50 104 GLU A CA 1
ATOM 812 C C . GLU A 1 104 ? 16.900 11.430 -3.025 1.00 93.50 104 GLU A C 1
ATOM 814 O O . GLU A 1 104 ? 16.366 10.367 -2.735 1.00 93.50 104 GLU A O 1
ATOM 819 N N . LEU A 1 105 ? 18.117 11.474 -3.574 1.00 94.06 105 LEU A N 1
ATOM 820 C CA . LEU A 1 105 ? 18.899 10.266 -3.845 1.00 94.06 105 LEU A CA 1
ATOM 821 C C . LEU A 1 105 ? 19.318 9.537 -2.566 1.00 94.06 105 LEU A C 1
ATOM 823 O O . LEU A 1 105 ? 19.339 8.308 -2.554 1.00 94.06 105 LEU A O 1
ATOM 827 N N . GLN A 1 106 ? 19.665 10.270 -1.506 1.00 95.06 106 GLN A N 1
ATOM 828 C CA . GLN A 1 106 ? 19.978 9.675 -0.204 1.00 95.06 106 GLN A CA 1
ATOM 829 C C . GLN A 1 106 ? 18.756 8.969 0.386 1.00 95.06 106 GLN A C 1
ATOM 831 O O . GLN A 1 106 ? 18.857 7.814 0.795 1.00 95.06 106 GLN A O 1
ATOM 836 N N . GLU A 1 107 ? 17.597 9.628 0.356 1.00 95.31 107 GLU A N 1
ATOM 837 C CA .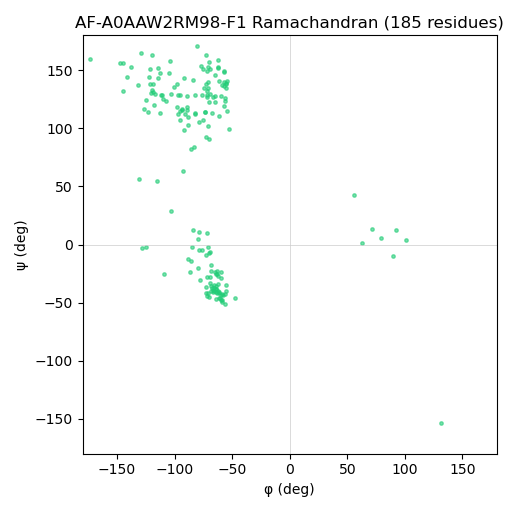 GLU A 1 107 ? 16.348 9.047 0.848 1.00 95.31 107 GLU A CA 1
ATOM 838 C C . GLU A 1 107 ? 15.900 7.842 0.007 1.00 95.31 107 GLU A C 1
ATOM 840 O O . GLU A 1 107 ? 15.493 6.819 0.551 1.00 95.31 107 GLU A O 1
ATOM 845 N N . LEU A 1 108 ? 16.043 7.918 -1.320 1.00 95.44 108 LEU A N 1
ATOM 846 C CA . LEU A 1 108 ? 15.761 6.799 -2.217 1.00 95.44 108 LEU A CA 1
ATOM 847 C C . LEU A 1 108 ? 16.617 5.575 -1.872 1.00 95.44 108 LEU A C 1
ATOM 849 O O . LEU A 1 108 ? 16.087 4.470 -1.790 1.00 95.44 108 LEU A O 1
ATOM 853 N N . LYS A 1 109 ? 17.929 5.757 -1.675 1.00 95.00 109 LYS A N 1
ATOM 854 C CA . LYS A 1 109 ? 18.837 4.656 -1.318 1.00 95.00 109 LYS A CA 1
ATOM 855 C C . LYS A 1 109 ? 18.441 4.007 0.000 1.00 95.00 109 LYS A C 1
ATOM 857 O O . LYS A 1 109 ? 18.322 2.789 0.043 1.00 95.00 109 LYS A O 1
ATOM 862 N N . LYS A 1 110 ? 18.158 4.822 1.018 1.00 96.44 110 LYS A N 1
ATOM 863 C CA . LYS A 1 110 ? 17.704 4.346 2.326 1.00 96.44 110 LYS A CA 1
ATOM 864 C C . LYS A 1 110 ? 16.447 3.475 2.204 1.00 96.44 110 LYS A C 1
ATOM 866 O O . LYS A 1 110 ? 16.439 2.348 2.680 1.00 96.44 110 LYS A O 1
ATOM 871 N N . GLN A 1 111 ? 15.411 3.955 1.509 1.00 95.50 111 GLN A N 1
ATOM 872 C CA . GLN A 1 111 ? 14.174 3.179 1.341 1.00 95.50 111 GLN A CA 1
ATOM 873 C C . GLN A 1 111 ? 14.389 1.905 0.507 1.00 95.50 111 GLN A C 1
ATOM 875 O O . GLN A 1 111 ? 13.763 0.885 0.778 1.00 95.50 111 GLN A O 1
ATOM 880 N N . LEU A 1 112 ? 15.271 1.926 -0.499 1.00 95.62 112 LEU A N 1
ATOM 881 C CA . LEU A 1 112 ? 15.605 0.723 -1.269 1.00 95.62 112 LEU A CA 1
ATOM 882 C C . LEU A 1 112 ? 16.336 -0.326 -0.424 1.00 95.62 112 LEU A C 1
ATOM 884 O O . LEU A 1 112 ? 16.034 -1.507 -0.560 1.00 95.62 112 LEU A O 1
ATOM 888 N N . GLU A 1 113 ? 17.266 0.090 0.437 1.00 96.25 113 GLU A N 1
ATOM 889 C CA . GLU A 1 113 ? 17.964 -0.800 1.373 1.00 96.25 113 GLU A CA 1
ATOM 890 C C . GLU A 1 113 ? 16.978 -1.457 2.347 1.00 96.25 113 GLU A C 1
ATOM 892 O O . GLU A 1 113 ? 16.977 -2.680 2.462 1.00 96.25 113 GLU A O 1
ATOM 897 N N . GLU A 1 114 ? 16.059 -0.685 2.935 1.00 93.69 114 GLU A N 1
ATOM 898 C CA . GLU A 1 114 ? 15.001 -1.214 3.810 1.00 93.69 114 GLU A CA 1
ATOM 899 C C . GLU A 1 114 ? 14.105 -2.240 3.086 1.00 93.69 114 GLU A C 1
ATOM 901 O O . GLU A 1 114 ? 13.767 -3.289 3.636 1.00 93.69 114 GLU A O 1
ATOM 906 N N . LEU A 1 115 ? 13.719 -1.973 1.831 1.00 93.38 115 LEU A N 1
ATOM 907 C CA . LEU A 1 115 ? 12.903 -2.900 1.036 1.00 93.38 115 LEU A CA 1
ATOM 908 C C . LEU A 1 115 ? 13.666 -4.175 0.638 1.00 93.38 115 LEU A C 1
ATOM 910 O O . LEU A 1 115 ? 13.050 -5.237 0.519 1.00 93.38 115 LEU A O 1
ATOM 914 N N . LEU A 1 116 ? 14.979 -4.072 0.403 1.00 94.56 116 LEU A N 1
ATOM 915 C CA . LEU A 1 116 ? 15.853 -5.212 0.112 1.00 94.56 116 LEU A CA 1
ATOM 916 C C . LEU A 1 116 ? 16.042 -6.091 1.350 1.00 94.56 116 LEU A C 1
ATOM 918 O O . LEU A 1 116 ? 15.927 -7.309 1.244 1.00 94.56 116 LEU A O 1
ATOM 922 N N . GLU A 1 117 ? 16.287 -5.484 2.511 1.00 93.12 117 GLU A N 1
ATOM 923 C CA . GLU A 1 117 ? 16.464 -6.188 3.785 1.00 93.12 117 GLU A CA 1
ATOM 924 C C . GLU A 1 117 ? 15.196 -6.953 4.184 1.00 93.12 117 GLU A C 1
ATOM 926 O O . GLU A 1 117 ? 15.269 -8.114 4.582 1.00 93.12 117 GLU A O 1
ATO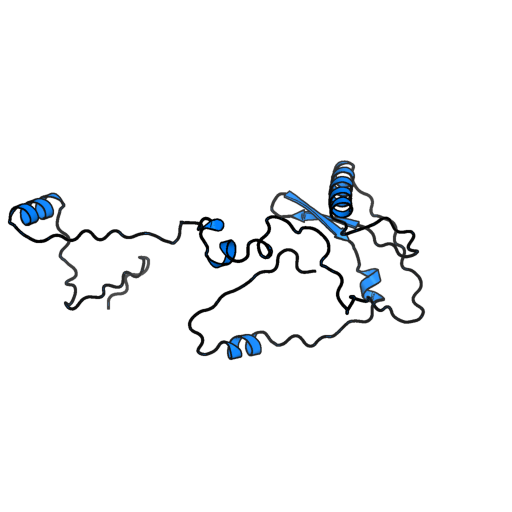M 931 N N . LYS A 1 118 ? 14.018 -6.353 3.968 1.00 89.81 118 LYS A N 1
ATOM 932 C CA . LYS A 1 118 ? 12.715 -7.013 4.174 1.00 89.81 118 LYS A CA 1
ATOM 933 C C . LYS A 1 118 ? 12.373 -8.073 3.119 1.00 89.81 118 LYS A C 1
ATOM 935 O O . LYS A 1 118 ? 11.365 -8.765 3.248 1.00 89.81 118 LYS A O 1
ATOM 940 N N . GLY A 1 119 ? 13.161 -8.179 2.049 1.00 91.19 119 GLY A N 1
ATOM 941 C CA . GLY A 1 119 ? 12.925 -9.117 0.951 1.00 91.19 119 GLY A CA 1
ATOM 942 C C . GLY A 1 119 ? 11.734 -8.766 0.052 1.00 91.19 119 GLY A C 1
ATOM 943 O O . GLY A 1 119 ? 11.312 -9.601 -0.745 1.00 91.19 119 GLY A O 1
ATOM 944 N N . PHE A 1 120 ? 11.190 -7.547 0.137 1.00 90.62 120 PHE A N 1
ATOM 945 C CA . PHE A 1 120 ? 10.088 -7.103 -0.727 1.00 90.62 120 PHE A CA 1
ATOM 946 C C . PHE A 1 120 ? 10.533 -6.852 -2.169 1.00 90.62 120 PHE A C 1
ATOM 948 O O . PHE A 1 120 ? 9.736 -6.974 -3.099 1.00 90.62 120 PHE A O 1
ATOM 955 N N . ILE A 1 121 ? 11.805 -6.500 -2.365 1.00 94.44 121 ILE A N 1
ATOM 956 C CA . ILE A 1 121 ? 12.413 -6.333 -3.685 1.00 94.44 121 ILE A CA 1
ATOM 957 C C . ILE A 1 121 ? 13.719 -7.121 -3.778 1.00 94.44 121 ILE A C 1
ATOM 959 O O . ILE A 1 121 ? 14.302 -7.528 -2.777 1.00 94.44 121 ILE A O 1
ATOM 963 N N . ARG A 1 122 ? 14.202 -7.313 -5.006 1.00 95.69 122 ARG A N 1
ATOM 964 C CA . ARG A 1 122 ? 15.510 -7.908 -5.292 1.00 95.69 122 ARG A CA 1
ATOM 965 C C . ARG A 1 122 ? 16.137 -7.261 -6.527 1.00 95.69 122 ARG A C 1
ATOM 967 O O . ARG A 1 122 ? 15.393 -6.776 -7.386 1.00 95.69 122 ARG A O 1
ATOM 974 N N . PRO A 1 123 ? 17.472 -7.295 -6.671 1.00 96.19 123 PRO A N 1
ATOM 975 C CA . PRO A 1 123 ? 18.124 -6.925 -7.921 1.00 96.19 123 PRO A CA 1
ATOM 976 C C . PRO A 1 123 ? 17.562 -7.734 -9.096 1.00 96.19 123 PRO A C 1
ATOM 978 O O . PRO A 1 123 ? 17.267 -8.923 -8.969 1.00 96.19 123 PRO A O 1
ATOM 981 N N . SER A 1 124 ? 17.397 -7.083 -10.245 1.00 95.62 124 SER A N 1
ATOM 982 C CA . SER A 1 124 ? 16.798 -7.683 -11.437 1.00 95.62 124 SER A CA 1
ATOM 983 C C . SER A 1 124 ? 17.523 -7.226 -12.695 1.00 95.62 124 SER A C 1
ATOM 985 O O . SER A 1 124 ? 17.927 -6.071 -12.801 1.00 95.62 124 SER A O 1
ATOM 987 N N . THR A 1 125 ? 17.639 -8.126 -13.669 1.00 94.75 125 THR A N 1
ATOM 988 C CA . THR A 1 125 ? 18.150 -7.854 -15.023 1.00 94.75 125 THR A CA 1
ATOM 989 C C . THR A 1 125 ? 17.011 -7.771 -16.045 1.00 94.75 125 THR A C 1
ATOM 991 O O . THR A 1 125 ? 17.172 -8.124 -17.212 1.00 94.75 125 THR A O 1
ATOM 994 N N . SER A 1 126 ? 15.822 -7.366 -15.590 1.00 93.31 126 SER A N 1
ATOM 995 C CA . SER A 1 126 ? 14.626 -7.240 -16.420 1.00 93.31 126 SER A CA 1
ATOM 996 C C . SER A 1 126 ? 14.847 -6.259 -17.581 1.00 93.31 126 SER A C 1
ATOM 998 O O . SER A 1 126 ? 15.343 -5.155 -17.357 1.00 93.31 126 SER A O 1
ATOM 1000 N N . PRO A 1 127 ? 14.389 -6.583 -18.806 1.00 93.12 127 PRO A N 1
ATOM 1001 C CA . PRO A 1 127 ? 14.373 -5.627 -19.915 1.00 93.12 127 PRO A CA 1
ATOM 1002 C C . PRO A 1 127 ? 13.328 -4.513 -19.717 1.00 93.12 127 PRO A C 1
ATOM 1004 O O . PRO A 1 127 ? 13.262 -3.576 -20.510 1.00 93.12 127 PRO A O 1
ATOM 1007 N N . ARG A 1 128 ? 12.479 -4.627 -18.685 1.00 92.62 128 ARG A N 1
ATOM 1008 C CA . ARG A 1 128 ? 11.476 -3.629 -18.301 1.00 92.62 128 ARG A CA 1
ATOM 1009 C C . ARG A 1 128 ? 11.965 -2.798 -17.120 1.00 92.62 128 ARG A C 1
ATOM 1011 O O . ARG A 1 128 ? 12.414 -3.374 -16.129 1.00 92.62 128 ARG A O 1
ATOM 1018 N N . GLY A 1 129 ? 11.779 -1.484 -17.197 1.00 93.88 129 GLY A N 1
ATOM 1019 C CA . GLY A 1 129 ? 12.131 -0.524 -16.155 1.00 93.88 129 GLY A CA 1
ATOM 1020 C C . GLY A 1 129 ? 11.132 0.631 -16.084 1.00 93.88 129 GLY A C 1
ATOM 1021 O O . GLY A 1 129 ? 10.791 1.229 -17.105 1.00 93.88 129 GLY A O 1
ATOM 1022 N N . ALA A 1 130 ? 10.673 0.942 -14.871 1.00 95.62 130 ALA A N 1
ATOM 1023 C CA . ALA A 1 130 ? 9.811 2.083 -14.571 1.00 95.62 130 ALA A CA 1
ATOM 1024 C C . ALA A 1 130 ? 10.571 3.078 -13.679 1.00 95.62 130 ALA A C 1
ATOM 1026 O O . ALA A 1 130 ? 11.338 2.642 -12.814 1.00 95.62 130 ALA A O 1
ATOM 1027 N N . PRO A 1 131 ? 10.386 4.397 -13.860 1.00 95.94 131 PRO A N 1
ATOM 1028 C CA . PRO A 1 131 ? 11.090 5.374 -13.056 1.00 95.94 131 PRO A CA 1
ATOM 1029 C C . PRO A 1 131 ? 10.444 5.479 -11.672 1.00 95.94 131 PRO A C 1
ATOM 1031 O O . PRO A 1 131 ? 9.251 5.231 -11.489 1.00 95.94 131 PRO A O 1
ATOM 1034 N N . VAL A 1 132 ? 11.247 5.878 -10.693 1.00 95.56 132 VAL A N 1
ATOM 1035 C CA . VAL A 1 132 ? 10.810 6.128 -9.317 1.00 95.56 132 VAL A CA 1
ATOM 1036 C C . VAL A 1 132 ? 10.751 7.632 -9.079 1.00 95.56 132 VAL A C 1
ATOM 1038 O O . VAL A 1 132 ? 11.540 8.387 -9.648 1.00 95.56 132 VAL A O 1
ATOM 1041 N N . LEU A 1 133 ? 9.820 8.070 -8.238 1.00 94.56 133 LEU A N 1
ATOM 1042 C CA . LEU A 1 133 ? 9.712 9.442 -7.755 1.00 94.56 133 LEU A CA 1
ATOM 1043 C C . LEU A 1 133 ? 9.393 9.462 -6.257 1.00 94.56 133 LEU A C 1
ATOM 1045 O O . LEU A 1 133 ? 8.774 8.537 -5.732 1.00 94.56 133 LEU A O 1
ATOM 1049 N N . LEU A 1 134 ? 9.807 10.528 -5.574 1.00 94.62 134 LEU A N 1
ATOM 1050 C CA . LEU A 1 134 ? 9.520 10.743 -4.159 1.00 94.62 134 LEU A CA 1
ATOM 1051 C C . LEU A 1 134 ? 8.399 11.770 -4.002 1.00 94.62 134 LEU A C 1
ATOM 1053 O O . LEU A 1 134 ? 8.446 12.856 -4.577 1.00 94.62 134 LEU A O 1
ATOM 1057 N N . VAL A 1 135 ? 7.381 11.428 -3.213 1.00 93.44 135 VAL A N 1
ATOM 1058 C CA . VAL A 1 135 ? 6.253 12.319 -2.906 1.00 93.44 135 VAL A CA 1
ATOM 1059 C C . VAL A 1 135 ? 6.305 12.713 -1.439 1.00 93.44 135 VAL A C 1
ATOM 1061 O O . VAL A 1 135 ? 6.361 11.848 -0.569 1.00 93.44 135 VAL A O 1
ATOM 1064 N N . LYS A 1 136 ? 6.242 14.013 -1.145 1.00 93.75 136 LYS A N 1
ATOM 1065 C CA . LYS A 1 136 ? 6.160 14.502 0.236 1.00 93.75 136 LYS A CA 1
ATOM 1066 C C . LYS A 1 136 ? 4.779 14.217 0.825 1.00 93.75 136 LYS A C 1
ATOM 1068 O O . LYS A 1 136 ? 3.758 14.590 0.248 1.00 93.75 136 LYS A O 1
ATOM 1073 N N . LYS A 1 137 ? 4.751 13.567 1.982 1.00 93.12 137 LYS A N 1
ATOM 1074 C CA . LYS A 1 137 ? 3.566 13.422 2.826 1.00 93.12 137 LYS A CA 1
ATOM 1075 C C . LYS A 1 137 ? 3.347 14.691 3.660 1.00 93.12 137 LYS A C 1
ATOM 1077 O O . LYS A 1 137 ? 4.202 15.571 3.729 1.00 93.12 137 LYS A O 1
ATOM 1082 N N . LYS A 1 138 ? 2.188 14.765 4.325 1.00 93.75 138 LYS A N 1
ATOM 1083 C CA . LYS A 1 138 ? 1.823 15.875 5.227 1.00 93.75 138 LYS A CA 1
ATOM 1084 C C . LYS A 1 138 ? 2.764 16.013 6.431 1.00 93.75 138 LYS A C 1
ATOM 1086 O O . LYS A 1 138 ? 2.913 17.107 6.951 1.00 93.75 138 LYS A O 1
ATOM 1091 N N . ASP A 1 139 ? 3.386 14.916 6.849 1.00 92.38 139 ASP A N 1
ATOM 1092 C CA . ASP A 1 139 ? 4.361 14.841 7.946 1.00 92.38 139 ASP A CA 1
ATOM 1093 C C . ASP A 1 139 ? 5.798 15.202 7.506 1.00 92.38 139 ASP A C 1
ATOM 1095 O O . ASP A 1 139 ? 6.749 14.945 8.237 1.00 92.38 139 ASP A O 1
ATOM 1099 N N . ASN A 1 140 ? 5.970 15.771 6.305 1.00 89.38 140 ASN A N 1
ATOM 1100 C CA . ASN A 1 140 ? 7.249 16.047 5.642 1.00 89.38 140 ASN A CA 1
ATOM 1101 C C . ASN A 1 140 ? 8.116 14.819 5.301 1.00 89.38 140 ASN A C 1
ATOM 1103 O O . ASN A 1 140 ? 9.182 14.996 4.707 1.00 89.38 140 ASN A O 1
ATOM 1107 N N . SER A 1 141 ? 7.671 13.588 5.581 1.00 91.44 141 SER A N 1
ATOM 1108 C CA . SER A 1 141 ? 8.357 12.383 5.102 1.00 91.44 141 SER A CA 1
ATOM 1109 C C . SER A 1 141 ? 8.186 12.215 3.589 1.00 91.44 141 SER A C 1
ATOM 1111 O O . SER A 1 141 ? 7.202 12.672 3.000 1.00 91.44 141 SER A O 1
ATOM 1113 N N . MET A 1 142 ? 9.138 11.552 2.930 1.00 93.50 142 MET A N 1
ATOM 1114 C CA . MET A 1 142 ? 9.034 11.220 1.507 1.00 93.50 142 MET A CA 1
ATOM 1115 C C . MET A 1 142 ? 8.544 9.783 1.326 1.00 93.50 142 MET A C 1
ATOM 1117 O O . MET A 1 142 ? 8.962 8.873 2.035 1.00 93.50 142 MET A O 1
ATOM 1121 N N . ARG A 1 143 ? 7.643 9.563 0.370 1.00 92.75 143 ARG A N 1
ATOM 1122 C CA . ARG A 1 143 ? 7.161 8.240 -0.033 1.00 92.75 143 ARG A CA 1
ATOM 1123 C C . ARG A 1 143 ? 7.740 7.889 -1.396 1.00 92.75 143 ARG A C 1
ATOM 1125 O O . ARG A 1 143 ? 7.504 8.629 -2.352 1.00 92.75 143 ARG A O 1
ATOM 1132 N N . LEU A 1 144 ? 8.433 6.757 -1.480 1.00 95.12 144 LEU A N 1
ATOM 1133 C CA . LEU A 1 144 ? 8.824 6.140 -2.743 1.00 95.12 144 LEU A CA 1
ATOM 1134 C C . LEU A 1 144 ? 7.583 5.697 -3.523 1.00 95.12 144 LEU A C 1
ATOM 1136 O O . LEU A 1 144 ? 6.766 4.916 -3.039 1.00 95.12 144 LEU A O 1
ATOM 1140 N N . CYS A 1 145 ? 7.450 6.213 -4.742 1.00 94.69 145 CYS A N 1
ATOM 1141 C CA . CYS A 1 145 ? 6.385 5.885 -5.678 1.00 94.69 145 CYS A CA 1
ATOM 1142 C C . CYS A 1 145 ? 7.007 5.426 -7.000 1.00 94.69 145 CYS A C 1
ATOM 1144 O O . CYS A 1 145 ? 7.780 6.159 -7.618 1.00 94.69 145 CYS A O 1
ATOM 1146 N N . VAL A 1 146 ? 6.651 4.229 -7.459 1.00 95.31 146 VAL A N 1
ATOM 1147 C CA . VAL A 1 146 ? 7.058 3.737 -8.781 1.00 95.31 146 VAL A CA 1
ATOM 1148 C C . VAL A 1 146 ? 6.022 4.170 -9.814 1.00 95.31 146 VAL A C 1
ATOM 1150 O O . VAL A 1 146 ? 4.823 3.940 -9.645 1.00 95.31 146 VAL A O 1
ATOM 1153 N N . ASP A 1 147 ? 6.465 4.804 -10.897 1.00 95.62 147 ASP A N 1
ATOM 1154 C CA . ASP A 1 147 ? 5.574 5.263 -11.959 1.00 95.62 147 ASP A CA 1
ATOM 1155 C C . ASP A 1 147 ? 5.248 4.139 -12.950 1.00 95.62 147 ASP A C 1
ATOM 1157 O O . ASP A 1 147 ? 5.823 4.019 -14.036 1.00 95.62 147 ASP A O 1
ATOM 1161 N N . TYR A 1 148 ? 4.258 3.327 -12.591 1.00 95.38 148 TYR A N 1
ATOM 1162 C CA . TYR A 1 148 ? 3.748 2.267 -13.453 1.00 95.38 148 TYR A CA 1
ATOM 1163 C C . TYR A 1 148 ? 2.790 2.756 -14.545 1.00 95.38 148 TYR A C 1
ATOM 1165 O O . TYR A 1 148 ? 2.172 1.928 -15.203 1.00 95.38 148 TYR A O 1
ATOM 1173 N N . ARG A 1 149 ? 2.632 4.064 -14.811 1.00 95.00 149 ARG A N 1
ATOM 1174 C CA . ARG A 1 149 ? 1.617 4.549 -15.774 1.00 95.00 149 ARG A CA 1
ATOM 1175 C C . ARG A 1 149 ? 1.743 3.922 -17.162 1.00 95.00 149 ARG A C 1
ATOM 1177 O O . ARG A 1 149 ? 0.723 3.610 -17.772 1.00 95.00 149 ARG A O 1
ATOM 1184 N N . GLN A 1 150 ? 2.963 3.741 -17.670 1.00 93.69 150 GLN A N 1
ATOM 1185 C CA . GLN A 1 150 ? 3.168 3.089 -18.969 1.00 93.69 150 GLN A CA 1
ATOM 1186 C C . GLN A 1 150 ? 2.913 1.581 -18.892 1.00 93.69 150 GLN A C 1
ATOM 1188 O O . GLN A 1 150 ? 2.235 1.045 -19.765 1.00 93.69 150 GLN A O 1
ATOM 1193 N N . LEU A 1 151 ? 3.379 0.92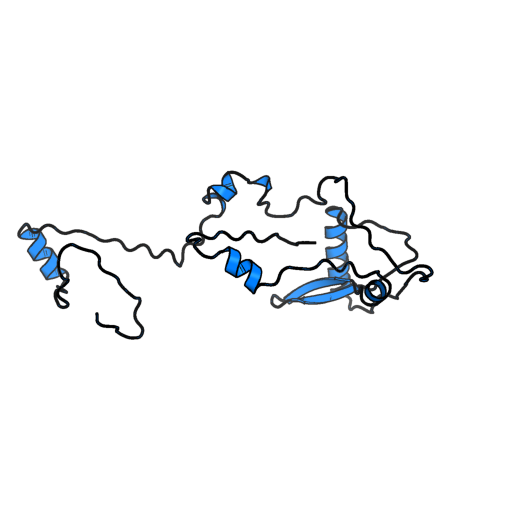1 -17.825 1.00 93.88 151 LEU A N 1
ATOM 1194 C CA . LEU A 1 151 ? 3.113 -0.499 -17.588 1.00 93.88 151 LEU A CA 1
ATOM 1195 C C . LEU A 1 151 ? 1.603 -0.763 -17.511 1.00 93.88 151 LEU A C 1
ATOM 1197 O O . LEU A 1 151 ? 1.094 -1.578 -18.266 1.00 93.88 151 LEU A O 1
ATOM 1201 N N . ASN A 1 152 ? 0.870 0.018 -16.719 1.00 93.81 152 ASN A N 1
ATOM 1202 C CA . ASN A 1 152 ? -0.575 -0.099 -16.514 1.00 93.81 152 ASN A CA 1
ATOM 1203 C C . ASN A 1 152 ? -1.403 0.064 -17.803 1.00 93.81 152 ASN A C 1
ATOM 1205 O O . ASN A 1 152 ? -2.540 -0.401 -17.876 1.00 93.81 152 ASN A O 1
ATOM 1209 N N . ARG A 1 153 ? -0.873 0.749 -18.828 1.00 93.19 153 ARG A N 1
ATOM 1210 C CA . ARG A 1 153 ? -1.518 0.839 -20.154 1.00 93.19 153 ARG A CA 1
ATOM 1211 C C . ARG A 1 153 ? -1.323 -0.430 -20.979 1.00 93.19 153 ARG A C 1
ATOM 1213 O O . ARG A 1 153 ? -2.177 -0.748 -21.799 1.00 93.19 153 ARG A O 1
ATOM 1220 N N . ALA A 1 154 ? -0.210 -1.123 -20.767 1.00 93.31 154 ALA A N 1
ATOM 1221 C CA . ALA A 1 154 ? 0.136 -2.372 -21.431 1.00 93.31 154 ALA A CA 1
ATOM 1222 C C . ALA A 1 154 ? -0.398 -3.621 -20.711 1.00 93.31 154 ALA A C 1
ATOM 1224 O O . ALA A 1 154 ? -0.352 -4.711 -21.281 1.00 93.31 154 ALA A O 1
ATOM 1225 N N . THR A 1 155 ? -0.885 -3.488 -19.477 1.00 94.44 155 THR A N 1
ATOM 1226 C CA . THR A 1 155 ? -1.458 -4.595 -18.705 1.00 94.44 155 THR A CA 1
ATOM 1227 C C . THR A 1 155 ? -2.920 -4.845 -19.048 1.00 94.44 155 THR A C 1
ATOM 1229 O O . THR A 1 155 ? -3.708 -3.904 -19.193 1.00 94.44 155 THR A O 1
ATOM 1232 N N . VAL A 1 156 ? -3.304 -6.119 -19.093 1.00 93.62 156 VAL A N 1
ATOM 1233 C CA . VAL A 1 156 ? -4.707 -6.527 -19.161 1.00 93.62 156 VAL A CA 1
ATOM 1234 C C . VAL A 1 156 ? -5.379 -6.136 -17.844 1.00 93.62 156 VAL A C 1
ATOM 1236 O O . VAL A 1 156 ? -4.899 -6.449 -16.757 1.00 93.62 156 VAL A O 1
ATOM 1239 N N . LYS A 1 157 ? -6.490 -5.398 -17.924 1.00 90.88 157 LYS A N 1
ATOM 1240 C CA . LYS A 1 157 ? -7.213 -4.958 -16.726 1.00 90.88 157 LYS A CA 1
ATOM 1241 C C . LYS A 1 157 ? -7.946 -6.146 -16.110 1.00 90.88 157 LYS A C 1
ATOM 1243 O O . LYS A 1 157 ? -8.926 -6.610 -16.692 1.00 90.88 157 LYS A O 1
ATOM 1248 N N . ASN A 1 158 ? -7.534 -6.560 -14.914 1.00 86.12 158 ASN A N 1
ATOM 1249 C CA . ASN A 1 158 ? -8.298 -7.496 -14.095 1.00 86.12 158 ASN A CA 1
ATOM 1250 C C . ASN A 1 158 ? -9.566 -6.795 -13.568 1.00 86.12 158 ASN A C 1
ATOM 1252 O O . ASN A 1 158 ? -9.541 -6.091 -12.558 1.00 86.12 158 ASN A O 1
ATOM 1256 N N . LYS A 1 159 ? -10.667 -6.901 -14.320 1.00 84.75 159 LYS A N 1
ATOM 1257 C CA . LYS A 1 159 ? -11.958 -6.301 -13.967 1.00 84.75 159 LYS A CA 1
ATOM 1258 C C . LYS A 1 159 ? -12.733 -7.250 -13.059 1.00 84.75 159 LYS A C 1
ATOM 1260 O O . LYS A 1 159 ? -13.613 -7.968 -13.524 1.00 84.75 159 LYS A O 1
ATOM 1265 N N . TYR A 1 160 ? -12.421 -7.220 -11.770 1.00 86.00 160 TYR A N 1
ATOM 1266 C CA . TYR A 1 160 ? -13.260 -7.867 -10.769 1.00 86.00 160 TYR A CA 1
ATOM 1267 C C . TYR A 1 160 ? -14.437 -6.946 -10.398 1.00 86.00 160 TYR A C 1
ATOM 1269 O O . TYR A 1 160 ? -14.205 -5.768 -10.099 1.00 86.00 160 TYR A O 1
ATOM 1277 N N . PRO A 1 161 ? -15.694 -7.424 -10.435 1.00 88.88 161 PRO A N 1
ATOM 1278 C CA . PRO A 1 161 ? -16.838 -6.618 -10.035 1.00 88.88 161 PRO A CA 1
ATOM 1279 C C . PRO A 1 161 ? -16.819 -6.430 -8.516 1.00 88.88 161 PRO A C 1
ATOM 1281 O O . PRO A 1 161 ? -17.185 -7.326 -7.758 1.00 88.88 161 PRO A O 1
ATOM 1284 N N . LEU A 1 162 ? -16.377 -5.257 -8.065 1.00 91.38 162 LEU A N 1
ATOM 1285 C CA . LEU A 1 162 ? -16.520 -4.881 -6.664 1.00 91.38 162 LEU A CA 1
ATOM 1286 C C . LEU A 1 162 ? -18.002 -4.597 -6.364 1.00 91.38 162 LEU A C 1
ATOM 1288 O O . LEU A 1 162 ? -18.656 -3.917 -7.165 1.00 91.38 162 LEU A O 1
ATOM 1292 N N . PRO A 1 163 ? -18.539 -5.105 -5.240 1.00 92.62 163 PRO A N 1
ATOM 1293 C CA . PRO A 1 163 ? -19.908 -4.816 -4.827 1.00 92.62 163 PRO A CA 1
ATOM 1294 C C . PRO A 1 163 ? -20.087 -3.316 -4.567 1.00 92.62 163 PRO A C 1
ATOM 1296 O O . PRO A 1 163 ? -19.129 -2.611 -4.229 1.00 92.62 163 PRO A O 1
ATOM 1299 N N . ARG A 1 164 ? -21.313 -2.809 -4.731 1.00 94.00 164 ARG A N 1
ATOM 1300 C CA . ARG A 1 164 ? -21.603 -1.410 -4.402 1.00 94.00 164 ARG A CA 1
ATOM 1301 C C . ARG A 1 164 ? -21.603 -1.232 -2.891 1.00 94.00 164 ARG A C 1
ATOM 1303 O O . ARG A 1 164 ? -21.960 -2.139 -2.147 1.00 94.00 164 ARG A O 1
ATOM 1310 N N . ILE A 1 165 ? -21.222 -0.036 -2.449 1.00 93.88 165 ILE A N 1
ATOM 1311 C CA . ILE A 1 165 ? -21.178 0.287 -1.020 1.00 93.88 165 ILE A CA 1
ATOM 1312 C C . ILE A 1 165 ? -22.578 0.169 -0.407 1.00 93.88 165 ILE A C 1
ATOM 1314 O O . ILE A 1 165 ? -22.701 -0.410 0.664 1.00 93.88 165 ILE A O 1
ATOM 1318 N N . ASP A 1 166 ? -23.619 0.636 -1.102 1.00 94.81 166 ASP A N 1
ATOM 1319 C CA . ASP A 1 166 ? -25.005 0.539 -0.622 1.00 94.81 166 ASP A CA 1
ATOM 1320 C C . ASP A 1 166 ? -25.428 -0.922 -0.405 1.00 94.81 166 ASP A C 1
ATOM 1322 O O . ASP A 1 166 ? -25.947 -1.251 0.656 1.00 94.81 166 ASP A O 1
ATOM 1326 N N . ASP A 1 167 ? -25.089 -1.817 -1.342 1.00 93.19 167 ASP A N 1
ATOM 1327 C CA . ASP A 1 167 ? -25.379 -3.253 -1.220 1.00 93.19 167 ASP A CA 1
ATOM 1328 C C . ASP A 1 167 ? -24.680 -3.865 0.011 1.00 93.19 167 ASP A C 1
ATOM 1330 O O . ASP A 1 167 ? -25.267 -4.671 0.732 1.00 93.19 167 ASP A O 1
ATOM 1334 N N . LEU A 1 168 ? -23.425 -3.474 0.275 1.00 92.56 168 LEU A N 1
ATOM 1335 C CA . LEU A 1 168 ? -22.676 -3.922 1.454 1.00 92.56 168 LEU A CA 1
ATOM 1336 C C . LEU A 1 168 ? -23.265 -3.372 2.760 1.00 92.56 168 LEU A C 1
ATOM 1338 O O . LEU A 1 168 ? -23.274 -4.071 3.769 1.00 92.56 168 LEU A O 1
ATOM 1342 N N . LEU A 1 169 ? -23.744 -2.126 2.762 1.00 91.88 169 LEU A N 1
ATOM 1343 C CA . LEU A 1 169 ? -24.347 -1.503 3.942 1.00 91.88 169 LEU A CA 1
ATOM 1344 C C . LEU A 1 169 ? -25.735 -2.077 4.240 1.00 91.88 169 LEU A C 1
ATOM 1346 O O . LEU A 1 169 ? -26.066 -2.288 5.405 1.00 91.88 169 LEU A O 1
ATOM 1350 N N . ASP A 1 170 ? -26.521 -2.397 3.215 1.00 93.50 170 ASP A N 1
ATOM 1351 C CA . ASP A 1 170 ? -27.827 -3.037 3.380 1.00 93.50 170 ASP A CA 1
ATOM 1352 C C . ASP A 1 170 ? -27.705 -4.426 4.028 1.00 93.50 170 ASP A C 1
ATOM 1354 O O . ASP A 1 170 ? -28.543 -4.801 4.852 1.00 93.50 170 ASP A O 1
ATOM 1358 N N . GLN A 1 171 ? -26.625 -5.165 3.742 1.00 90.94 171 GLN A N 1
ATOM 1359 C CA . GLN A 1 171 ? -26.323 -6.448 4.396 1.00 90.94 171 GLN A CA 1
ATOM 1360 C C . GLN A 1 171 ? -26.079 -6.320 5.905 1.00 90.94 171 GLN A C 1
ATOM 1362 O O . GLN A 1 171 ? -26.256 -7.289 6.642 1.00 90.94 171 GLN A O 1
ATOM 1367 N N . LEU A 1 172 ? -25.697 -5.135 6.380 1.00 92.00 172 LEU A N 1
ATOM 1368 C CA . LEU A 1 172 ? -25.445 -4.861 7.793 1.00 92.00 172 LEU A CA 1
ATOM 1369 C C . LEU A 1 172 ? -26.721 -4.504 8.573 1.00 92.00 172 LEU A C 1
ATOM 1371 O O . LEU A 1 172 ? -26.671 -4.293 9.789 1.00 92.00 172 LEU A O 1
ATOM 1375 N N . LYS A 1 173 ? -27.882 -4.434 7.909 1.00 91.69 173 LYS A N 1
ATOM 1376 C CA . LYS A 1 173 ? -29.153 -4.077 8.544 1.00 91.69 173 LYS A CA 1
ATOM 1377 C C . LYS A 1 173 ? -29.521 -5.062 9.658 1.00 91.69 173 LYS A C 1
ATOM 1379 O O . LYS A 1 173 ? -29.612 -6.266 9.449 1.00 91.69 173 LYS A O 1
ATOM 1384 N N . GLY A 1 174 ? -29.819 -4.523 10.839 1.00 91.56 174 GLY A N 1
ATOM 1385 C CA . GLY A 1 174 ? -30.207 -5.303 12.019 1.00 91.56 174 GLY A CA 1
ATOM 1386 C C . GLY A 1 174 ? -29.031 -5.742 12.894 1.00 91.56 174 GLY A C 1
ATOM 1387 O O . GLY A 1 174 ? -29.263 -6.176 14.021 1.00 91.56 174 GLY A O 1
ATOM 1388 N N . ALA A 1 175 ? -27.786 -5.570 12.436 1.00 93.44 175 ALA A N 1
ATOM 1389 C CA . ALA A 1 175 ? -26.624 -5.676 13.306 1.00 93.44 175 ALA A CA 1
ATOM 1390 C C . ALA A 1 175 ? -26.562 -4.468 14.256 1.00 93.44 175 ALA A C 1
ATOM 1392 O O . ALA A 1 175 ? -26.843 -3.333 13.873 1.00 93.44 175 ALA A O 1
ATOM 1393 N N . ILE A 1 176 ? -26.205 -4.733 15.511 1.00 92.94 176 ILE A N 1
ATOM 1394 C CA . ILE A 1 176 ? -26.135 -3.724 16.582 1.00 92.94 176 ILE A CA 1
ATOM 1395 C C . ILE A 1 176 ? -24.674 -3.436 16.959 1.00 92.94 176 ILE A C 1
ATOM 1397 O O . ILE A 1 176 ? -24.352 -2.353 17.441 1.00 92.94 176 ILE A O 1
ATOM 1401 N N . ILE A 1 177 ? -23.783 -4.401 16.722 1.00 91.88 177 ILE A N 1
ATOM 1402 C CA . ILE A 1 177 ? -22.363 -4.336 17.063 1.00 91.88 177 ILE A CA 1
ATOM 1403 C C . ILE A 1 177 ? -21.561 -4.494 15.775 1.00 91.88 177 ILE A C 1
ATOM 1405 O O . ILE A 1 177 ? -21.792 -5.427 15.007 1.00 91.88 177 ILE A O 1
ATOM 1409 N N . PHE A 1 178 ? -20.606 -3.590 15.565 1.00 89.50 178 PHE A N 1
ATOM 1410 C CA . PHE A 1 178 ? -19.714 -3.587 14.412 1.00 89.50 178 PHE A CA 1
ATOM 1411 C C . PHE A 1 178 ? -18.263 -3.651 14.870 1.00 89.50 178 PHE A C 1
ATOM 1413 O O . PHE A 1 178 ? -17.879 -3.040 15.867 1.00 89.50 178 PHE A O 1
ATOM 1420 N N . SER A 1 179 ? -17.439 -4.355 14.104 1.00 87.94 179 SER A N 1
ATOM 1421 C CA . SER A 1 179 ? -15.988 -4.353 14.262 1.00 87.94 179 SER A CA 1
ATOM 1422 C C . SER A 1 179 ? -15.358 -4.136 12.896 1.00 87.94 179 SER A C 1
ATOM 1424 O O . SER A 1 179 ? -15.815 -4.694 11.899 1.00 87.94 179 SER A O 1
ATOM 1426 N N . LYS A 1 180 ? -14.330 -3.292 12.842 1.00 88.19 180 LYS A N 1
ATOM 1427 C CA . LYS A 1 180 ? -13.594 -2.982 11.618 1.00 88.19 180 LYS A CA 1
ATOM 1428 C C . LYS A 1 180 ? -12.143 -3.395 11.808 1.00 88.19 180 LYS A C 1
ATOM 1430 O O . LYS A 1 180 ? -11.527 -3.018 12.799 1.00 88.19 180 LYS A O 1
ATOM 1435 N N . ILE A 1 181 ? -11.610 -4.115 10.830 1.00 87.69 181 ILE A N 1
ATOM 1436 C CA . ILE A 1 181 ? -10.195 -4.468 10.743 1.00 87.69 181 ILE A CA 1
ATOM 1437 C C . ILE A 1 181 ? -9.616 -3.693 9.562 1.00 87.69 181 ILE A C 1
ATOM 1439 O O . ILE A 1 181 ? -10.191 -3.709 8.474 1.00 87.69 181 ILE A O 1
ATOM 1443 N N . ASP A 1 182 ? -8.513 -2.987 9.790 1.00 87.94 182 ASP A N 1
ATOM 1444 C CA . ASP A 1 182 ? -7.764 -2.296 8.742 1.00 87.94 182 ASP A CA 1
ATOM 1445 C C . ASP A 1 182 ? -6.435 -3.019 8.531 1.00 87.94 182 ASP A C 1
ATOM 1447 O O . ASP A 1 182 ? -5.688 -3.254 9.481 1.00 87.94 182 ASP A O 1
ATOM 1451 N N . LEU A 1 183 ? -6.160 -3.419 7.292 1.00 86.62 183 LEU A N 1
ATOM 1452 C CA . LEU A 1 183 ? -4.948 -4.158 6.959 1.00 86.62 183 LEU A CA 1
ATOM 1453 C C . LEU A 1 183 ? -3.832 -3.173 6.615 1.00 86.62 183 LEU A C 1
ATOM 1455 O O . LEU A 1 183 ? -3.926 -2.404 5.654 1.00 86.62 183 LEU A O 1
ATOM 1459 N N . ARG A 1 184 ? -2.752 -3.207 7.400 1.00 81.75 184 ARG A N 1
ATOM 1460 C CA . ARG A 1 184 ? -1.587 -2.347 7.190 1.00 81.75 184 ARG A CA 1
ATOM 1461 C C . ARG A 1 184 ? -0.913 -2.690 5.865 1.00 81.75 184 ARG A C 1
ATOM 1463 O O . ARG A 1 184 ? -0.548 -3.835 5.628 1.00 81.75 184 ARG A O 1
ATOM 1470 N N . SER A 1 185 ? -0.696 -1.671 5.035 1.00 70.38 185 SER A N 1
ATOM 1471 C CA . SER A 1 185 ? 0.010 -1.800 3.752 1.00 70.38 185 SER A CA 1
ATOM 1472 C C . SER A 1 185 ? -0.605 -2.842 2.807 1.00 70.38 185 SER A C 1
ATOM 1474 O O . SER A 1 185 ? 0.130 -3.590 2.176 1.00 70.38 185 SER A O 1
ATOM 1476 N N . TRP A 1 186 ? -1.939 -2.871 2.704 1.00 60.56 186 TRP A N 1
ATOM 1477 C CA . TRP A 1 186 ? -2.685 -3.738 1.784 1.00 60.56 186 TRP A CA 1
ATOM 1478 C C . TRP A 1 186 ? -2.205 -3.602 0.324 1.00 60.56 186 TRP A C 1
ATOM 1480 O O . TRP A 1 186 ? -2.586 -2.656 -0.372 1.00 60.56 186 TRP A O 1
ATOM 1490 N N . TYR A 1 187 ? -1.363 -4.549 -0.101 1.00 60.94 187 TYR A N 1
ATOM 1491 C CA . TYR A 1 187 ? -0.863 -4.788 -1.457 1.00 60.94 187 TYR A CA 1
ATOM 1492 C C . TYR A 1 187 ? -0.585 -6.279 -1.652 1.00 60.94 187 TYR A C 1
ATOM 1494 O O . TYR A 1 187 ? -0.259 -6.953 -0.647 1.00 60.94 187 TYR A O 1
#